Protein AF-0000000084945008 (afdb_homodimer)

Solvent-accessible surface area (backbone atoms only — not comparable to full-atom values): 17474 Å² total; per-residue (Å²): 128,64,59,66,58,51,49,50,51,29,37,68,31,43,68,64,48,59,65,59,50,11,62,76,62,72,50,51,51,66,56,48,52,50,49,52,52,50,33,40,72,68,48,26,39,69,46,34,26,30,42,65,38,53,87,72,46,92,56,64,68,34,42,31,40,33,40,28,31,60,60,64,41,88,98,53,43,54,54,64,60,47,48,62,54,62,65,37,83,46,33,28,25,32,35,35,41,71,52,98,35,38,32,41,31,36,34,49,29,61,36,68,66,53,43,51,44,44,43,64,70,51,50,56,68,34,84,52,42,76,45,76,48,80,27,42,49,76,43,71,47,27,51,86,63,40,69,63,59,74,71,51,58,60,51,55,58,44,60,72,57,51,124,129,63,60,67,56,52,49,50,52,29,37,68,31,41,67,64,48,58,67,58,51,12,62,76,63,72,49,52,50,67,57,48,51,52,49,52,50,49,33,40,74,69,48,26,40,68,46,34,25,30,42,65,40,53,86,72,46,92,55,65,66,35,43,30,42,34,41,28,31,60,59,65,40,87,99,54,42,54,54,64,60,47,50,61,54,60,66,38,83,45,34,28,27,32,35,36,41,71,52,97,34,40,32,42,31,36,33,49,29,61,38,66,64,54,45,51,44,44,42,64,69,50,50,57,69,34,84,51,42,76,46,76,49,81,26,44,50,76,42,72,46,28,51,86,62,40,67,63,59,76,69,52,59,63,50,56,57,45,60,73,59,52,125

Secondary structure (DSSP, 8-state):
--HHHHHHHHHH-TT--HHHHHHHHT--HHHHHHHHHHHHHTTSEEEEEEEE-GGGSSS--EEEEEEEEEPPBTTTBTHHHHHHHHTSTTEEEEEEESSSSSEEEEEEESSHHHHHHHIIIIITTSTTEEEEEEEEEEEEEEETTEE--TTHHHHHHHHHS--/--HHHHHHHHHH-TT--HHHHHHHHT--HHHHHHHHHHHHHTTSEEEEEEEE-GGGSSS--EEEEEEEEEPPBTTTBTHHHHHHHHTSTTEEEEEEESSSSSEEEEEEESSHHHHHHHIIIIITTSTTEEEEEEEEEEEEEEETTEE--TTHHHHHHHHHS--

Nearest PDB structures (foldseek):
  2efq-assembly1_A  TM=7.345E-01  e=1.029E-11  Sulfurisphaera tokodaii str. 7
  2pn6-assembly1_A  TM=7.556E-01  e=5.389E-11  Sulfurisphaera tokodaii
  2pmh-assembly1_A  TM=7.618E-01  e=9.559E-11  Sulfurisphaera tokodaii str. 7
  2gqq-assembly1_A-2  TM=8.060E-01  e=9.464E-10  Escherichia coli
  2ia0-assembly1_A  TM=6.055E-01  e=7.262E-09  Pyrococcus furiosus

InterPro domains:
  IPR011008 Dimeric alpha-beta barrel [SSF54909] (61-142)
  IPR019887 Transcription regulator AsnC/Lrp, ligand binding domain [PF01037] (64-144)
  IPR019888 Transcription regulator AsnC-like [SM00344] (1-109)
  IPR036388 Winged helix-like DNA-binding domain superfamily [G3DSA:1.10.10.10] (2-52)
  IPR036390 Winged helix DNA-binding domain superfamily [SSF46785] (6-55)

Foldseek 3Di:
DPVVVLCVVCLVPVPDDLVNSCVVVVHDSVVSVVSVVVCVVVCVPVDDDDDDDCVPPPQQKWKKKKFWAFAADPPGGCVVVVCQVCVDPQWDDKDQDPDPGGMITMGMDNDPVVVVCCCVPPVCVDPGTDDMDMDIDPDDQDDSHRGPDPPCVVVVVVVVPPD/DPVVVLCVVCLVPVPDDLVNSCVVVVHDSVVSVVSVVVCVVVCVPVDDDDDDDCVPPPQQKWKKKKFWAFAADPPGGCVVVVCQVCVDPQWDDKDQDPDPGGMITMGMDRDPVVVVCCCVPPVCPDPGTDDMDMDIDPDDQDDSHRGPDPPCVVVVVVVVPPD

pLDDT: mean 87.56, std 16.28, range [28.5, 98.69]

Organism: NCBI:txid445974

Sequence (326 aa):
MDENLLLTLLHNNARMDVTDLAMALNETEDNVVDTISQLEKDKVICGYHTIINWDRTNVDNVMALIQINATPEREYGYDRIAKKIYAFPEVDTMYLLSGSFEFVAIVKGHTMQEAARFVASKLAPLEGVTGTATMFVLKQYKNNGLSFDDDDKEAAERLLVTPMDENLLLTLLHNNARMDVTDLAMALNETEDNVVDTISQLEKDKVICGYHTIINWDRTNVDNVMALIQINATPEREYGYDRIAKKIYAFPEVDTMYLLSGSFEFVAIVKGHTMQEAARFVASKLAPLEGVTGTATMFVLKQYKNNGLSFDDDDKEAAERLLVTP

Radius of gyration: 20.41 Å; Cα contacts (8 Å, |Δi|>4): 556; chains: 2; bounding box: 52×54×52 Å

Structure (mmCIF, N/CA/C/O backbone):
data_AF-0000000084945008-model_v1
#
loop_
_entity.id
_entity.type
_entity.pdbx_description
1 polymer 'Transcriptional regulator, AsnC family'
#
loop_
_atom_site.group_PDB
_atom_site.id
_atom_site.type_symbol
_atom_site.label_atom_id
_atom_site.label_alt_id
_atom_site.label_comp_id
_atom_site.label_asym_id
_atom_site.label_entity_id
_atom_site.label_seq_id
_atom_site.pdbx_PDB_ins_code
_atom_site.Cartn_x
_atom_site.Cartn_y
_atom_site.Cartn_z
_atom_site.occupancy
_atom_site.B_iso_or_equiv
_atom_site.auth_seq_id
_atom_site.auth_comp_id
_atom_site.auth_asym_id
_atom_site.auth_atom_id
_atom_site.pdbx_PDB_model_num
ATOM 1 N N . MET A 1 1 ? 14.141 24.281 -8.062 1 83.94 1 MET A N 1
ATOM 2 C CA . MET A 1 1 ? 13.789 23.484 -6.898 1 83.94 1 MET A CA 1
ATOM 3 C C . MET A 1 1 ? 13.914 21.984 -7.207 1 83.94 1 MET A C 1
ATOM 5 O O . MET A 1 1 ? 13.586 21.547 -8.312 1 83.94 1 MET A O 1
ATOM 9 N N . ASP A 1 2 ? 14.555 21.281 -6.324 1 89.69 2 ASP A N 1
ATOM 10 C CA . ASP A 1 2 ? 14.648 19.828 -6.453 1 89.69 2 ASP A CA 1
ATOM 11 C C . ASP A 1 2 ? 13.328 19.156 -6.09 1 89.69 2 ASP A C 1
ATOM 13 O O . ASP A 1 2 ? 13.102 18.812 -4.93 1 89.69 2 ASP A O 1
ATOM 17 N N . GLU A 1 3 ? 12.539 18.938 -7.094 1 90.19 3 GLU A N 1
ATOM 18 C CA . GLU A 1 3 ? 11.195 18.391 -6.891 1 90.19 3 GLU A CA 1
ATOM 19 C C . GLU A 1 3 ? 11.25 16.969 -6.336 1 90.19 3 GLU A C 1
ATOM 21 O O . GLU A 1 3 ? 10.414 16.594 -5.512 1 90.19 3 GLU A O 1
ATOM 26 N N . ASN A 1 4 ? 12.219 16.312 -6.777 1 87.19 4 ASN A N 1
ATOM 27 C CA . ASN A 1 4 ? 12.352 14.938 -6.293 1 87.19 4 ASN A CA 1
ATOM 28 C C . ASN A 1 4 ? 12.664 14.898 -4.801 1 87.19 4 ASN A C 1
ATOM 30 O O . ASN A 1 4 ? 12.141 14.055 -4.074 1 87.19 4 ASN A O 1
ATOM 34 N N . LEU A 1 5 ? 13.531 15.742 -4.473 1 89.69 5 LEU A N 1
ATOM 35 C CA . LEU A 1 5 ? 13.836 15.828 -3.049 1 89.69 5 LEU A CA 1
ATOM 36 C C . LEU A 1 5 ? 12.609 16.266 -2.254 1 89.69 5 LEU A C 1
ATOM 38 O O . LEU A 1 5 ? 12.336 15.727 -1.18 1 89.69 5 LEU A O 1
ATOM 42 N N . LEU A 1 6 ? 11.93 17.266 -2.791 1 93.5 6 LEU A N 1
ATOM 43 C CA . LEU A 1 6 ? 10.695 17.719 -2.156 1 93.5 6 LEU A CA 1
ATOM 44 C C . LEU A 1 6 ? 9.734 16.547 -1.967 1 93.5 6 LEU A C 1
ATOM 46 O O . LEU A 1 6 ? 9.203 16.344 -0.871 1 93.5 6 LEU A O 1
ATOM 50 N N . LEU A 1 7 ? 9.562 15.797 -2.994 1 90.56 7 LEU A N 1
ATOM 51 C CA . LEU A 1 7 ? 8.633 14.672 -2.969 1 90.56 7 LEU A CA 1
ATOM 52 C C . LEU A 1 7 ? 9.086 13.609 -1.976 1 90.56 7 LEU A C 1
ATOM 54 O O . LEU A 1 7 ? 8.266 13.023 -1.263 1 90.56 7 LEU A O 1
ATOM 58 N N . THR A 1 8 ? 10.344 13.414 -1.936 1 86.38 8 THR A N 1
ATOM 59 C CA . THR A 1 8 ? 10.891 12.438 -1.002 1 86.38 8 THR A CA 1
ATOM 60 C C . THR A 1 8 ? 10.648 12.867 0.44 1 86.38 8 THR A C 1
ATOM 62 O O . THR A 1 8 ? 10.25 12.062 1.281 1 86.38 8 THR A O 1
ATOM 65 N N . LEU A 1 9 ? 10.906 14.102 0.716 1 89.12 9 LEU A N 1
ATOM 66 C CA . LEU A 1 9 ? 10.688 14.641 2.055 1 89.12 9 LEU A CA 1
ATOM 67 C C . LEU A 1 9 ? 9.219 14.523 2.457 1 89.12 9 LEU A C 1
ATOM 69 O O . LEU A 1 9 ? 8.906 14.062 3.557 1 89.12 9 LEU A O 1
ATOM 73 N N . LEU A 1 10 ? 8.375 14.891 1.521 1 89.38 10 LEU A N 1
ATOM 74 C CA . LEU A 1 10 ? 6.938 14.852 1.794 1 89.38 10 LEU A CA 1
ATOM 75 C C . LEU A 1 10 ? 6.449 13.414 1.917 1 89.38 10 LEU A C 1
ATOM 77 O O . LEU A 1 10 ? 5.535 13.125 2.695 1 89.38 10 LEU A O 1
ATOM 81 N N . HIS A 1 11 ? 7.027 12.57 1.101 1 85.5 11 HIS A N 1
ATOM 82 C CA . HIS A 1 11 ? 6.684 11.148 1.163 1 85.5 11 HIS A CA 1
ATOM 83 C C . HIS A 1 11 ? 6.949 10.578 2.553 1 85.5 11 HIS A C 1
ATOM 85 O O . HIS A 1 11 ? 6.156 9.789 3.062 1 85.5 11 HIS A O 1
ATOM 91 N N . ASN A 1 12 ? 7.988 11.023 3.076 1 82.25 12 ASN A N 1
ATOM 92 C CA . ASN A 1 12 ? 8.406 10.5 4.371 1 82.25 12 ASN A CA 1
ATOM 93 C C . ASN A 1 12 ? 7.684 11.188 5.52 1 82.25 12 ASN A C 1
ATOM 95 O O . ASN A 1 12 ? 7.477 10.594 6.578 1 82.25 12 ASN A O 1
ATOM 99 N N . ASN A 1 13 ? 7.332 12.43 5.27 1 86.69 13 ASN A N 1
ATOM 100 C CA . ASN A 1 13 ? 6.633 13.203 6.289 1 86.69 13 ASN A CA 1
ATOM 101 C C . ASN A 1 13 ? 5.652 14.195 5.672 1 86.69 13 ASN A C 1
ATOM 103 O O . ASN A 1 13 ? 6.031 15.305 5.301 1 86.69 13 ASN A O 1
ATOM 107 N N . ALA A 1 14 ? 4.445 13.781 5.746 1 88.19 14 ALA A N 1
ATOM 108 C CA . ALA A 1 14 ? 3.393 14.594 5.145 1 88.19 14 ALA A CA 1
ATOM 109 C C . ALA A 1 14 ? 3.133 15.859 5.965 1 88.19 14 ALA A C 1
ATOM 111 O O . ALA A 1 14 ? 2.494 16.797 5.488 1 88.19 14 ALA A O 1
ATOM 112 N N . ARG A 1 15 ? 3.611 15.922 7.164 1 86.44 15 ARG A N 1
ATOM 113 C CA . ARG A 1 15 ? 3.285 17.016 8.07 1 86.44 15 ARG A CA 1
ATOM 114 C C . ARG A 1 15 ? 4.438 18.016 8.164 1 86.44 15 ARG A C 1
ATOM 116 O O . ARG A 1 15 ? 4.422 18.906 9.008 1 86.44 15 ARG A O 1
ATOM 123 N N . MET A 1 16 ? 5.43 17.828 7.34 1 89.06 16 MET A N 1
ATOM 124 C CA . MET A 1 16 ? 6.539 18.766 7.367 1 89.06 16 MET A CA 1
ATOM 125 C C . MET A 1 16 ? 6.059 20.188 7.047 1 89.06 16 MET A C 1
ATOM 127 O O . MET A 1 16 ? 5.289 20.375 6.105 1 89.06 16 MET A O 1
ATOM 131 N N . ASP A 1 17 ? 6.469 21.078 7.867 1 90.56 17 ASP A N 1
ATOM 132 C CA . ASP A 1 17 ? 6.062 22.453 7.633 1 90.56 17 ASP A CA 1
ATOM 133 C C . ASP A 1 17 ? 6.812 23.062 6.441 1 90.56 17 ASP A C 1
ATOM 135 O O . ASP A 1 17 ? 7.945 22.672 6.16 1 90.56 17 ASP A O 1
ATOM 139 N N . VAL A 1 18 ? 6.152 24.016 5.891 1 93.62 18 VAL A N 1
ATOM 140 C CA . VAL A 1 18 ? 6.699 24.656 4.703 1 93.62 18 VAL A CA 1
ATOM 141 C C . VAL A 1 18 ? 8.047 25.297 5.031 1 93.62 18 VAL A C 1
ATOM 143 O O . VAL A 1 18 ? 8.961 25.312 4.207 1 93.62 18 VAL A O 1
ATOM 146 N N . THR A 1 19 ? 8.117 25.844 6.246 1 95.31 19 THR A N 1
ATOM 147 C CA . THR A 1 19 ? 9.359 26.484 6.664 1 95.31 19 THR A CA 1
ATOM 148 C C . THR A 1 19 ? 10.508 25.469 6.672 1 95.31 19 THR A C 1
ATOM 150 O O . THR A 1 19 ? 11.586 25.75 6.141 1 95.31 19 THR A O 1
ATOM 153 N N . ASP A 1 20 ? 10.352 24.344 7.207 1 95.19 20 ASP A N 1
ATOM 154 C CA . ASP A 1 20 ? 11.359 23.281 7.254 1 95.19 20 ASP A CA 1
ATOM 155 C C . ASP A 1 20 ? 11.703 22.797 5.852 1 95.19 20 ASP A C 1
ATOM 157 O O . ASP A 1 20 ? 12.875 22.562 5.539 1 95.19 20 ASP A O 1
ATOM 161 N N . LEU A 1 21 ? 10.68 22.609 5.043 1 95.31 21 LEU A N 1
ATOM 162 C CA . LEU A 1 21 ? 10.891 22.172 3.664 1 95.31 21 LEU A CA 1
ATOM 163 C C . LEU A 1 21 ? 11.75 23.172 2.904 1 95.31 21 LEU A C 1
ATOM 165 O O . LEU A 1 21 ? 12.688 22.781 2.203 1 95.31 21 LEU A O 1
ATOM 169 N N . ALA A 1 22 ? 11.414 24.406 3.08 1 95.88 22 ALA A N 1
ATOM 170 C CA . ALA A 1 22 ? 12.164 25.469 2.408 1 95.88 22 ALA A CA 1
ATOM 171 C C . ALA A 1 22 ? 13.641 25.438 2.814 1 95.88 22 ALA A C 1
ATOM 173 O O . ALA A 1 22 ? 14.523 25.562 1.97 1 95.88 22 ALA A O 1
ATOM 174 N N . MET A 1 23 ? 13.883 25.266 4.086 1 95.69 23 MET A N 1
ATOM 175 C CA . MET A 1 23 ? 15.242 25.188 4.605 1 95.69 23 MET A CA 1
ATOM 176 C C . MET A 1 23 ? 15.992 24 4.016 1 95.69 23 MET A C 1
ATOM 178 O O . MET A 1 23 ? 17.125 24.141 3.557 1 95.69 23 MET A O 1
ATOM 182 N N . ALA A 1 24 ? 15.383 22.891 3.988 1 93.5 24 ALA A N 1
ATOM 183 C CA . ALA A 1 24 ? 16.016 21.656 3.496 1 93.5 24 ALA A CA 1
ATOM 184 C C . ALA A 1 24 ? 16.297 21.766 2.004 1 93.5 24 ALA A C 1
ATOM 186 O O . ALA A 1 24 ? 17.281 21.188 1.52 1 93.5 24 ALA A O 1
ATOM 187 N N . LEU A 1 25 ? 15.484 22.453 1.259 1 95.56 25 LEU A N 1
ATOM 188 C CA . LEU A 1 25 ? 15.586 22.531 -0.195 1 95.56 25 LEU A CA 1
ATOM 189 C C . LEU A 1 25 ? 16.359 23.766 -0.627 1 95.56 25 LEU A C 1
ATOM 191 O O . LEU A 1 25 ? 16.672 23.922 -1.811 1 95.56 25 LEU A O 1
ATOM 195 N N . ASN A 1 26 ? 16.688 24.547 0.343 1 96 26 ASN A N 1
ATOM 196 C CA . ASN A 1 26 ? 17.312 25.828 0.042 1 96 26 ASN A CA 1
ATOM 197 C C . ASN A 1 26 ? 16.484 26.641 -0.942 1 96 26 ASN A C 1
ATOM 199 O O . ASN A 1 26 ? 16.984 27.078 -1.979 1 96 26 ASN A O 1
ATOM 203 N N . GLU A 1 27 ? 15.234 26.797 -0.59 1 96.38 27 GLU A N 1
ATOM 204 C CA . GLU A 1 27 ? 14.25 27.531 -1.379 1 96.38 27 GLU A CA 1
ATOM 205 C C . GLU A 1 27 ? 13.43 28.469 -0.502 1 96.38 27 GLU A C 1
ATOM 207 O O . GLU A 1 27 ? 13.492 28.391 0.727 1 96.38 27 GLU A O 1
ATOM 212 N N . THR A 1 28 ? 12.727 29.375 -1.172 1 96.12 28 THR A N 1
ATOM 213 C CA . THR A 1 28 ? 11.805 30.234 -0.425 1 96.12 28 THR A CA 1
ATOM 214 C C . THR A 1 28 ? 10.523 29.469 -0.094 1 96.12 28 THR A C 1
ATOM 216 O O . THR A 1 28 ? 10.141 28.547 -0.803 1 96.12 28 THR A O 1
ATOM 219 N N . GLU A 1 29 ? 9.906 29.906 0.985 1 96.56 29 GLU A N 1
ATOM 220 C CA . GLU A 1 29 ? 8.633 29.297 1.364 1 96.56 29 GLU A CA 1
ATOM 221 C C . GLU A 1 29 ? 7.598 29.438 0.252 1 96.56 29 GLU A C 1
ATOM 223 O O . GLU A 1 29 ? 6.848 28.5 -0.025 1 96.56 29 GLU A O 1
ATOM 228 N N . ASP A 1 30 ? 7.594 30.578 -0.354 1 96.75 30 ASP A N 1
ATOM 229 C CA . ASP A 1 30 ? 6.637 30.828 -1.428 1 96.75 30 ASP A CA 1
ATOM 230 C C . ASP A 1 30 ? 6.84 29.844 -2.578 1 96.75 30 ASP A C 1
ATOM 232 O O . ASP A 1 30 ? 5.871 29.312 -3.123 1 96.75 30 ASP A O 1
ATOM 236 N N . ASN A 1 31 ? 8.047 29.641 -2.934 1 96.62 31 ASN A N 1
ATOM 237 C CA . ASN A 1 31 ? 8.359 28.719 -4.02 1 96.62 31 ASN A CA 1
ATOM 238 C C . ASN A 1 31 ? 7.938 27.297 -3.672 1 96.62 31 ASN A C 1
ATOM 240 O O . ASN A 1 31 ? 7.422 26.562 -4.527 1 96.62 31 ASN A O 1
ATOM 244 N N . VAL A 1 32 ? 8.172 26.922 -2.445 1 96.5 32 VAL A N 1
ATOM 245 C CA . VAL A 1 32 ? 7.805 25.578 -1.989 1 96.5 32 VAL A CA 1
ATOM 246 C C . VAL A 1 32 ? 6.289 25.406 -2.051 1 96.5 32 VAL A C 1
ATOM 248 O O . VAL A 1 32 ? 5.789 24.406 -2.572 1 96.5 32 VAL A O 1
ATOM 251 N N . VAL A 1 33 ? 5.605 26.406 -1.592 1 95.44 33 VAL A N 1
ATOM 252 C CA . VAL A 1 33 ? 4.148 26.359 -1.576 1 95.44 33 VAL A CA 1
ATOM 253 C C . VAL A 1 33 ? 3.617 26.281 -3.006 1 95.44 33 VAL A C 1
ATOM 255 O O . VAL A 1 33 ? 2.73 25.469 -3.297 1 95.44 33 VAL A O 1
ATOM 258 N N . ASP A 1 34 ? 4.152 27.047 -3.832 1 96.12 34 ASP A N 1
ATOM 259 C CA . ASP A 1 34 ? 3.725 27.062 -5.227 1 96.12 34 ASP A CA 1
ATOM 260 C C . ASP A 1 34 ? 3.982 25.719 -5.891 1 96.12 34 ASP A C 1
ATOM 262 O O . ASP A 1 34 ? 3.137 25.203 -6.633 1 96.12 34 ASP A O 1
ATOM 266 N N . THR A 1 35 ? 5.109 25.234 -5.609 1 95.69 35 THR A N 1
ATOM 267 C CA . THR A 1 35 ? 5.48 23.953 -6.211 1 95.69 35 THR A CA 1
ATOM 268 C C . THR A 1 35 ? 4.574 22.844 -5.703 1 95.69 35 THR A C 1
ATOM 270 O O . THR A 1 35 ? 4.105 22.016 -6.484 1 95.69 35 THR A O 1
ATOM 273 N N . ILE A 1 36 ? 4.328 22.781 -4.414 1 94.69 36 ILE A N 1
ATOM 274 C CA . ILE A 1 36 ? 3.443 21.781 -3.836 1 94.69 36 ILE A CA 1
ATOM 275 C C . ILE A 1 36 ? 2.059 21.891 -4.477 1 94.69 36 ILE A C 1
ATOM 277 O O . ILE A 1 36 ? 1.473 20.875 -4.867 1 94.69 36 ILE A O 1
ATOM 281 N N . SER A 1 37 ? 1.617 23.109 -4.602 1 94.88 37 SER A N 1
ATOM 282 C CA . SER A 1 37 ? 0.309 23.344 -5.207 1 94.88 37 SER A CA 1
ATOM 283 C C . SER A 1 37 ? 0.256 22.812 -6.633 1 94.88 37 SER A C 1
ATOM 285 O O . SER A 1 37 ? -0.731 22.203 -7.035 1 94.88 37 SER A O 1
ATOM 287 N N . GLN A 1 38 ? 1.235 23.062 -7.34 1 94.75 38 GLN A N 1
ATOM 288 C CA . GLN A 1 38 ? 1.306 22.594 -8.719 1 94.75 38 GLN A CA 1
ATOM 289 C C . GLN A 1 38 ? 1.349 21.062 -8.773 1 94.75 38 GLN A C 1
ATOM 291 O O . GLN A 1 38 ? 0.677 20.453 -9.609 1 94.75 38 GLN A O 1
ATOM 296 N N . LEU A 1 39 ? 2.088 20.469 -7.891 1 93.12 39 LEU A N 1
ATOM 297 C CA . LEU A 1 39 ? 2.219 19.016 -7.859 1 93.12 39 LEU A CA 1
ATOM 298 C C . LEU A 1 39 ? 0.897 18.359 -7.469 1 93.12 39 LEU A C 1
ATOM 300 O O . LEU A 1 39 ? 0.582 17.266 -7.938 1 93.12 39 LEU A O 1
ATOM 304 N N . GLU A 1 40 ? 0.146 18.984 -6.641 1 90.75 40 GLU A N 1
ATOM 305 C CA . GLU A 1 40 ? -1.187 18.5 -6.281 1 90.75 40 GLU A CA 1
ATOM 306 C C . GLU A 1 40 ? -2.146 18.609 -7.461 1 90.75 40 GLU A C 1
ATOM 308 O O . GLU A 1 40 ? -2.885 17.672 -7.754 1 90.75 40 GLU A O 1
ATOM 313 N N . LYS A 1 41 ? -2.062 19.719 -8.117 1 90.12 41 LYS A N 1
ATOM 314 C CA . LYS A 1 41 ? -2.91 19.938 -9.289 1 90.12 41 LYS A CA 1
ATOM 315 C C . LYS A 1 41 ? -2.611 18.922 -10.383 1 90.12 41 LYS A C 1
ATOM 317 O O . LYS A 1 41 ? -3.525 18.422 -11.047 1 90.12 41 LYS A O 1
ATOM 322 N N . ASP A 1 42 ? -1.348 18.672 -10.477 1 88.75 42 ASP A N 1
ATOM 323 C CA . ASP A 1 42 ? -0.911 17.734 -11.5 1 88.75 42 ASP A CA 1
ATOM 324 C C . ASP A 1 42 ? -1.114 16.297 -11.055 1 88.75 42 ASP A C 1
ATOM 326 O O . ASP A 1 42 ? -0.752 15.352 -11.766 1 88.75 42 ASP A O 1
ATOM 330 N N . LYS A 1 43 ? -1.572 16.094 -9.867 1 85.5 43 LYS A N 1
ATOM 331 C CA . LYS A 1 43 ? -1.899 14.789 -9.297 1 85.5 43 LYS A CA 1
ATOM 332 C C . LYS A 1 43 ? -0.643 13.945 -9.078 1 85.5 43 LYS A C 1
ATOM 334 O O . LYS A 1 43 ? -0.695 12.719 -9.133 1 85.5 43 LYS A O 1
ATOM 339 N N . VAL A 1 44 ? 0.479 14.664 -9.039 1 86.38 44 VAL A N 1
ATOM 340 C CA . VAL A 1 44 ? 1.691 14.016 -8.547 1 86.38 44 VAL A CA 1
ATOM 341 C C . VAL A 1 44 ? 1.558 13.727 -7.055 1 86.38 44 VAL A C 1
ATOM 343 O O . VAL A 1 44 ? 1.863 12.625 -6.602 1 86.38 44 VAL A O 1
ATOM 346 N N . ILE A 1 45 ? 1.194 14.742 -6.352 1 88 45 ILE A N 1
ATOM 347 C CA . ILE A 1 45 ? 0.782 14.539 -4.965 1 88 45 ILE A CA 1
ATOM 348 C C . ILE A 1 45 ? -0.713 14.234 -4.91 1 88 45 ILE A C 1
ATOM 350 O O . ILE A 1 45 ? -1.541 15.094 -5.234 1 88 45 ILE A O 1
ATOM 354 N N . CYS A 1 46 ? -1.046 13.125 -4.438 1 82.75 46 CYS A N 1
ATOM 355 C CA . CYS A 1 46 ? -2.426 12.656 -4.508 1 82.75 46 CYS A CA 1
ATOM 356 C C . CYS A 1 46 ? -3.125 12.812 -3.164 1 82.75 46 CYS A C 1
ATOM 358 O O . CYS A 1 46 ? -4.355 12.773 -3.092 1 82.75 46 CYS A O 1
ATOM 360 N N . GLY A 1 47 ? -2.369 12.914 -2.111 1 83.62 47 GLY A N 1
ATOM 361 C CA . GLY A 1 47 ? -2.98 13.07 -0.801 1 83.62 47 GLY A CA 1
ATOM 362 C C . GLY A 1 47 ? -2 12.891 0.341 1 83.62 47 GLY A C 1
ATOM 363 O O . GLY A 1 47 ? -0.858 12.477 0.126 1 83.62 47 GLY A O 1
ATOM 364 N N . TYR A 1 48 ? -2.443 13.289 1.465 1 87.12 48 TYR A N 1
ATOM 365 C CA . TYR A 1 48 ? -1.693 13.172 2.711 1 87.12 48 TYR A CA 1
ATOM 366 C C . TYR A 1 48 ? -2.379 12.211 3.67 1 87.12 48 TYR A C 1
ATOM 368 O O . TYR A 1 48 ? -3.43 12.523 4.23 1 87.12 48 TYR A O 1
ATOM 376 N N . HIS A 1 49 ? -1.759 11.07 3.832 1 82.94 49 HIS A N 1
ATOM 377 C CA . HIS A 1 49 ? -2.445 10.039 4.602 1 82.94 49 HIS A CA 1
ATOM 378 C C . HIS A 1 49 ? -1.642 9.641 5.836 1 82.94 49 HIS A C 1
ATOM 380 O O . HIS A 1 49 ? -0.416 9.773 5.852 1 82.94 49 HIS A O 1
ATOM 386 N N . THR A 1 50 ? -2.4 9.32 6.809 1 87.12 50 THR A N 1
ATOM 387 C CA . THR A 1 50 ? -1.793 8.742 8 1 87.12 50 THR A CA 1
ATOM 388 C C . THR A 1 50 ? -1.728 7.219 7.883 1 87.12 50 THR A C 1
ATOM 390 O O . THR A 1 50 ? -2.676 6.586 7.414 1 87.12 50 THR A O 1
ATOM 393 N N . ILE A 1 51 ? -0.618 6.742 8.164 1 81 51 ILE A N 1
ATOM 394 C CA . ILE A 1 51 ? -0.461 5.293 8.188 1 81 51 ILE A CA 1
ATOM 395 C C . ILE A 1 51 ? -0.897 4.746 9.539 1 81 51 ILE A C 1
ATOM 397 O O . ILE A 1 51 ? -0.298 5.066 10.57 1 81 51 ILE A O 1
ATOM 401 N N . ILE A 1 52 ? -1.935 3.979 9.492 1 82.62 52 ILE A N 1
ATOM 402 C CA . ILE A 1 52 ? -2.516 3.434 10.711 1 82.62 52 ILE A CA 1
ATOM 403 C C . ILE A 1 52 ? -2.309 1.921 10.758 1 82.62 52 ILE A C 1
ATOM 405 O O . ILE A 1 52 ? -2.514 1.233 9.75 1 82.62 52 ILE A O 1
ATOM 409 N N . ASN A 1 53 ? -1.782 1.438 11.859 1 80.12 53 ASN A N 1
ATOM 410 C CA . ASN A 1 53 ? -1.755 0.006 12.141 1 80.12 53 ASN A CA 1
ATOM 411 C C . ASN A 1 53 ? -3.068 -0.474 12.742 1 80.12 53 ASN A C 1
ATOM 413 O O . ASN A 1 53 ? -3.234 -0.461 13.969 1 80.12 53 ASN A O 1
ATOM 417 N N . TRP A 1 54 ? -3.904 -0.949 11.906 1 77.5 54 TRP A N 1
ATOM 418 C CA . TRP A 1 54 ? -5.262 -1.287 12.328 1 77.5 54 TRP A CA 1
ATOM 419 C C . TRP A 1 54 ? -5.266 -2.539 13.195 1 77.5 54 TRP A C 1
ATOM 421 O O . TRP A 1 54 ? -6.223 -2.781 13.938 1 77.5 54 TRP A O 1
ATOM 431 N N . ASP A 1 55 ? -4.211 -3.324 13.086 1 74.94 55 ASP A N 1
ATOM 432 C CA . ASP A 1 55 ? -4.109 -4.523 13.914 1 74.94 55 ASP A CA 1
ATOM 433 C C . ASP A 1 55 ? -4.039 -4.16 15.391 1 74.94 55 ASP A C 1
ATOM 435 O O . ASP A 1 55 ? -4.316 -5 16.25 1 74.94 55 ASP A O 1
ATOM 439 N N . ARG A 1 56 ? -3.625 -2.975 15.594 1 78.69 56 ARG A N 1
ATOM 440 C CA . ARG A 1 56 ? -3.461 -2.535 16.969 1 78.69 56 ARG A CA 1
ATOM 441 C C . ARG A 1 56 ? -4.688 -1.765 17.453 1 78.69 56 ARG A C 1
ATOM 443 O O . ARG A 1 56 ? -4.66 -1.149 18.531 1 78.69 56 ARG A O 1
ATOM 450 N N . THR A 1 57 ? -5.609 -1.702 16.625 1 82.25 57 THR A N 1
ATOM 451 C CA . THR A 1 57 ? -6.867 -1.067 17 1 82.25 57 THR A CA 1
ATOM 452 C C . THR A 1 57 ? -7.918 -2.117 17.344 1 82.25 57 THR A C 1
ATOM 454 O O . THR A 1 57 ? -7.656 -3.318 17.266 1 82.25 57 THR A O 1
ATOM 457 N N . ASN A 1 58 ? -9.008 -1.688 17.891 1 76.31 58 ASN A N 1
ATOM 458 C CA . ASN A 1 58 ? -10.109 -2.588 18.219 1 76.31 58 ASN A CA 1
ATOM 459 C C . ASN A 1 58 ? -11.031 -2.818 17.031 1 76.31 58 ASN A C 1
ATOM 461 O O . ASN A 1 58 ? -12.164 -3.279 17.203 1 76.31 58 ASN A O 1
ATOM 465 N N . VAL A 1 59 ? -10.578 -2.402 15.969 1 74.12 59 VAL A N 1
ATOM 466 C CA . VAL A 1 59 ? -11.406 -2.58 14.773 1 74.12 59 VAL A CA 1
ATOM 467 C C . VAL A 1 59 ? -11.086 -3.922 14.117 1 74.12 59 VAL A C 1
ATOM 469 O O . VAL A 1 59 ? -9.922 -4.215 13.828 1 74.12 59 VAL A O 1
ATOM 472 N N . ASP A 1 60 ? -12.086 -4.656 14.117 1 75 60 ASP A N 1
ATOM 473 C CA . ASP A 1 60 ? -11.922 -5.914 13.391 1 75 60 ASP A CA 1
ATOM 474 C C . ASP A 1 60 ? -11.742 -5.668 11.898 1 75 60 ASP A C 1
ATOM 476 O O . ASP A 1 60 ? -12.562 -4.996 11.266 1 75 60 ASP A O 1
ATOM 480 N N . ASN A 1 61 ? -10.523 -5.945 11.539 1 83.94 61 ASN A N 1
ATOM 481 C CA . ASN A 1 61 ? -10.328 -5.82 10.102 1 83.94 61 ASN A CA 1
ATOM 482 C C . ASN A 1 61 ? -9.594 -7.031 9.531 1 83.94 61 ASN A C 1
ATOM 484 O O . ASN A 1 61 ? -8.719 -7.602 10.188 1 83.94 61 ASN A O 1
ATOM 488 N N . VAL A 1 62 ? -10.164 -7.57 8.5 1 92.12 62 VAL A N 1
ATOM 489 C CA . VAL A 1 62 ? -9.5 -8.633 7.75 1 92.12 62 VAL A CA 1
ATOM 490 C C . VAL A 1 62 ? -9.047 -8.094 6.391 1 92.12 62 VAL A C 1
ATOM 492 O O . VAL A 1 62 ? -9.633 -7.148 5.867 1 92.12 62 VAL A O 1
ATOM 495 N N . MET A 1 63 ? -7.973 -8.625 5.93 1 95.19 63 MET A N 1
ATOM 496 C CA . MET A 1 63 ? -7.422 -8.281 4.617 1 95.19 63 MET A CA 1
ATOM 497 C C . MET A 1 63 ? -7.23 -9.539 3.77 1 95.19 63 MET A C 1
ATOM 499 O O . MET A 1 63 ? -6.867 -10.594 4.289 1 95.19 63 MET A O 1
ATOM 503 N N . ALA A 1 64 ? -7.5 -9.414 2.525 1 97.38 64 ALA A N 1
ATOM 504 C CA . ALA A 1 64 ? -7.266 -10.5 1.58 1 97.38 64 ALA A CA 1
ATOM 505 C C . ALA A 1 64 ? -6.594 -9.992 0.31 1 97.38 64 ALA A C 1
ATOM 507 O O . ALA A 1 64 ? -6.859 -8.867 -0.135 1 97.38 64 ALA A O 1
ATOM 508 N N . LEU A 1 65 ? -5.715 -10.797 -0.19 1 98 65 LEU A N 1
ATOM 509 C CA . LEU A 1 65 ? -5.164 -10.594 -1.525 1 98 65 LEU A CA 1
ATOM 510 C C . LEU A 1 65 ? -5.922 -11.422 -2.559 1 98 65 LEU A C 1
ATOM 512 O O . LEU A 1 65 ? -6.062 -12.641 -2.404 1 98 65 LEU A O 1
ATOM 516 N N . ILE A 1 66 ? -6.371 -10.758 -3.584 1 98.38 66 ILE A N 1
ATOM 517 C CA . ILE A 1 66 ? -7.145 -11.438 -4.613 1 98.38 66 ILE A CA 1
ATOM 518 C C . ILE A 1 66 ? -6.41 -11.359 -5.949 1 98.38 66 ILE A C 1
ATOM 520 O O . ILE A 1 66 ? -6.113 -10.266 -6.438 1 98.38 66 ILE A O 1
ATOM 524 N N . GLN A 1 67 ? -6.07 -12.5 -6.488 1 98.31 67 GLN A N 1
ATOM 525 C CA . GLN A 1 67 ? -5.641 -12.594 -7.879 1 98.31 67 GLN A CA 1
ATOM 526 C C . GLN A 1 67 ? -6.844 -12.656 -8.82 1 98.31 67 GLN A C 1
ATOM 528 O O . GLN A 1 67 ? -7.793 -13.406 -8.578 1 98.31 67 GLN A O 1
ATOM 533 N N . ILE A 1 68 ? -6.801 -11.852 -9.898 1 98.69 68 ILE A N 1
ATOM 534 C CA . ILE A 1 68 ? -7.977 -11.703 -10.75 1 98.69 68 ILE A CA 1
ATOM 535 C C . ILE A 1 68 ? -7.586 -11.922 -12.211 1 98.69 68 ILE A C 1
ATOM 537 O O . ILE A 1 68 ? -6.668 -11.273 -12.719 1 98.69 68 ILE A O 1
ATOM 541 N N . ASN A 1 69 ? -8.18 -12.844 -12.82 1 98.69 69 ASN A N 1
ATOM 542 C CA . ASN A 1 69 ? -8.125 -12.961 -14.273 1 98.69 69 ASN A CA 1
ATOM 543 C C . ASN A 1 69 ? -9.242 -12.164 -14.945 1 98.69 69 ASN A C 1
ATOM 545 O O . ASN A 1 69 ? -10.391 -12.211 -14.508 1 98.69 69 ASN A O 1
ATOM 549 N N . ALA A 1 70 ? -8.891 -11.414 -15.961 1 98.12 70 ALA A N 1
ATOM 550 C CA . ALA A 1 70 ? -9.859 -10.578 -16.672 1 98.12 70 ALA A CA 1
ATOM 551 C C . ALA A 1 70 ? -9.547 -10.516 -18.156 1 98.12 70 ALA A C 1
ATOM 553 O O . ALA A 1 70 ? -8.406 -10.758 -18.578 1 98.12 70 ALA A O 1
ATOM 554 N N . THR A 1 71 ? -10.5 -10.203 -18.906 1 96.75 71 THR A N 1
ATOM 555 C CA . THR A 1 71 ? -10.336 -10.016 -20.344 1 96.75 71 THR A CA 1
ATOM 556 C C . THR A 1 71 ? -10.297 -8.531 -20.688 1 96.75 71 THR A C 1
ATOM 558 O O . THR A 1 71 ? -11.094 -7.742 -20.172 1 96.75 71 THR A O 1
ATOM 561 N N . PRO A 1 72 ? -9.359 -8.172 -21.547 1 95.5 72 PRO A N 1
ATOM 562 C CA . PRO A 1 72 ? -9.344 -6.777 -22 1 95.5 72 PRO A CA 1
ATOM 563 C C . PRO A 1 72 ? -10.453 -6.473 -23 1 95.5 72 PRO A C 1
ATOM 565 O O . PRO A 1 72 ? -11.086 -7.391 -23.531 1 95.5 72 PRO A O 1
ATOM 568 N N . GLU A 1 73 ? -10.766 -5.203 -23.094 1 93.94 73 GLU A N 1
ATOM 569 C CA . GLU A 1 73 ? -11.688 -4.734 -24.125 1 93.94 73 GLU A CA 1
ATOM 570 C C . GLU A 1 73 ? -10.938 -4.102 -25.297 1 93.94 73 GLU A C 1
ATOM 572 O O . GLU A 1 73 ? -9.93 -3.422 -25.094 1 93.94 73 GLU A O 1
ATOM 577 N N . ARG A 1 74 ? -11.586 -4.312 -26.391 1 90.81 74 ARG A N 1
ATOM 578 C CA . ARG A 1 74 ? -11.023 -3.68 -27.578 1 90.81 74 ARG A CA 1
ATOM 579 C C . ARG A 1 74 ? -10.938 -2.168 -27.391 1 90.81 74 ARG A C 1
ATOM 581 O O . ARG A 1 74 ? -11.867 -1.539 -26.891 1 90.81 74 ARG A O 1
ATOM 588 N N . GLU A 1 75 ? -9.875 -1.507 -27.719 1 90.5 75 GLU A N 1
ATOM 589 C CA . GLU A 1 75 ? -9.641 -0.066 -27.734 1 90.5 75 GLU A CA 1
ATOM 590 C C . GLU A 1 75 ? -9.289 0.447 -26.328 1 90.5 75 GLU A C 1
ATOM 592 O O . GLU A 1 75 ? -8.617 1.473 -26.188 1 90.5 75 GLU A O 1
ATOM 597 N N . TYR A 1 76 ? -9.758 -0.302 -25.297 1 91.31 76 TYR A N 1
ATOM 598 C CA . TYR A 1 76 ? -9.586 0.278 -23.969 1 91.31 76 TYR A CA 1
ATOM 599 C C . TYR A 1 76 ? -8.602 -0.54 -23.141 1 91.31 76 TYR A C 1
ATOM 601 O O . TYR A 1 76 ? -8.219 -0.13 -22.031 1 91.31 76 TYR A O 1
ATOM 609 N N . GLY A 1 77 ? -8.312 -1.728 -23.656 1 95.44 77 GLY A N 1
ATOM 610 C CA . GLY A 1 77 ? -7.48 -2.607 -22.859 1 95.44 77 GLY A CA 1
ATOM 611 C C . GLY A 1 77 ? -8.133 -3.023 -21.547 1 95.44 77 GLY A C 1
ATOM 612 O O . GLY A 1 77 ? -9.289 -3.449 -21.531 1 95.44 77 GLY A O 1
ATOM 613 N N . TYR A 1 78 ? -7.379 -2.861 -20.422 1 96.25 78 TYR A N 1
ATOM 614 C CA . TYR A 1 78 ? -7.875 -3.336 -19.141 1 96.25 78 TYR A CA 1
ATOM 615 C C . TYR A 1 78 ? -8.477 -2.189 -18.328 1 96.25 78 TYR A C 1
ATOM 617 O O . TYR A 1 78 ? -9.031 -2.408 -17.25 1 96.25 78 TYR A O 1
ATOM 625 N N . ASP A 1 79 ? -8.445 -0.978 -18.828 1 94.06 79 ASP A N 1
ATOM 626 C CA . ASP A 1 79 ? -8.711 0.2 -18.016 1 94.06 79 ASP A CA 1
ATOM 627 C C . ASP A 1 79 ? -10.164 0.242 -17.562 1 94.06 79 ASP A C 1
ATOM 629 O O . ASP A 1 79 ? -10.461 0.617 -16.422 1 94.06 79 ASP A O 1
ATOM 633 N N . ARG A 1 80 ? -11.055 -0.121 -18.406 1 94.56 80 ARG A N 1
ATOM 634 C CA . ARG A 1 80 ? -12.469 -0.043 -18.062 1 94.56 80 ARG A CA 1
ATOM 635 C C . ARG A 1 80 ? -12.828 -1.056 -16.969 1 94.56 80 ARG A C 1
ATOM 637 O O . ARG A 1 80 ? -13.508 -0.721 -16 1 94.56 80 ARG A O 1
ATOM 644 N N . ILE A 1 81 ? -12.406 -2.266 -17.188 1 96.56 81 ILE A N 1
ATOM 645 C CA . ILE A 1 81 ? -12.688 -3.285 -16.188 1 96.56 81 ILE A CA 1
ATOM 646 C C . ILE A 1 81 ? -11.938 -2.959 -14.891 1 96.56 81 ILE A C 1
ATOM 648 O O . ILE A 1 81 ? -12.461 -3.178 -13.789 1 96.56 81 ILE A O 1
ATOM 652 N N . ALA A 1 82 ? -10.75 -2.443 -14.977 1 97.06 82 ALA A N 1
ATOM 653 C CA . ALA A 1 82 ? -10 -2.021 -13.797 1 97.06 82 ALA A CA 1
ATOM 654 C C . ALA A 1 82 ? -10.773 -0.977 -12.992 1 97.06 82 ALA A C 1
ATOM 656 O O . ALA A 1 82 ? -10.875 -1.072 -11.773 1 97.06 82 ALA A O 1
ATOM 657 N N . LYS A 1 83 ? -11.312 -0.049 -13.672 1 95.69 83 LYS A N 1
ATOM 658 C CA . LYS A 1 83 ? -12.062 1.023 -13.023 1 95.69 83 LYS A CA 1
ATOM 659 C C . LYS A 1 83 ? -13.266 0.471 -12.258 1 95.69 83 LYS A C 1
ATOM 661 O O . LYS A 1 83 ? -13.539 0.895 -11.133 1 95.69 83 LYS A O 1
ATOM 666 N N . LYS A 1 84 ? -13.945 -0.441 -12.836 1 96.69 84 LYS A N 1
ATOM 667 C CA . LYS A 1 84 ? -15.078 -1.068 -12.164 1 96.69 84 LYS A CA 1
ATOM 668 C C . LYS A 1 84 ? -14.641 -1.764 -10.875 1 96.69 84 LYS A C 1
ATOM 670 O O . LYS A 1 84 ? -15.32 -1.677 -9.852 1 96.69 84 LYS A O 1
ATOM 675 N N . ILE A 1 85 ? -13.531 -2.422 -10.945 1 98.06 85 ILE A N 1
ATOM 676 C CA . ILE A 1 85 ? -13.07 -3.211 -9.805 1 98.06 85 ILE A CA 1
ATOM 677 C C . ILE A 1 85 ? -12.57 -2.283 -8.703 1 98.06 85 ILE A C 1
ATOM 679 O O . ILE A 1 85 ? -13.008 -2.385 -7.551 1 98.06 85 ILE A O 1
ATOM 683 N N . TYR A 1 86 ? -11.648 -1.396 -9.031 1 96.56 86 TYR A N 1
ATOM 684 C CA . TYR A 1 86 ? -11.023 -0.616 -7.973 1 96.56 86 TYR A CA 1
ATOM 685 C C . TYR A 1 86 ? -11.984 0.43 -7.422 1 96.56 86 TYR A C 1
ATOM 687 O O . TYR A 1 86 ? -11.727 1.036 -6.383 1 96.56 86 TYR A O 1
ATOM 695 N N . ALA A 1 87 ? -13.172 0.664 -8.055 1 95.62 87 ALA A N 1
ATOM 696 C CA . ALA A 1 87 ? -14.188 1.596 -7.57 1 95.62 87 ALA A CA 1
ATOM 697 C C . ALA A 1 87 ? -14.906 1.036 -6.348 1 95.62 87 ALA A C 1
ATOM 699 O O . ALA A 1 87 ? -15.562 1.778 -5.609 1 95.62 87 ALA A O 1
ATOM 700 N N . PHE A 1 88 ? -14.898 -0.268 -6.23 1 96.56 88 PHE A N 1
ATOM 701 C CA . PHE A 1 88 ? -15.484 -0.833 -5.023 1 96.56 88 PHE A CA 1
ATOM 702 C C . PHE A 1 88 ? -14.773 -0.319 -3.781 1 96.56 88 PHE A C 1
ATOM 704 O O . PHE A 1 88 ? -13.539 -0.315 -3.725 1 96.56 88 PHE A O 1
ATOM 711 N N . PRO A 1 89 ? -15.477 0.06 -2.727 1 93.31 89 PRO A N 1
ATOM 712 C CA . PRO A 1 89 ? -14.836 0.552 -1.501 1 93.31 89 PRO A CA 1
ATOM 713 C C . PRO A 1 89 ? -14.047 -0.531 -0.771 1 93.31 89 PRO A C 1
ATOM 715 O O . PRO A 1 89 ? -13.125 -0.221 -0.01 1 93.31 89 PRO A O 1
ATOM 718 N N . GLU A 1 90 ? -14.367 -1.775 -0.995 1 95.12 90 GLU A N 1
ATOM 719 C CA . GLU A 1 90 ? -13.664 -2.895 -0.376 1 95.12 90 GLU A CA 1
ATOM 720 C C . GLU A 1 90 ? -12.234 -2.998 -0.894 1 95.12 90 GLU A C 1
ATOM 722 O O . GLU A 1 90 ? -11.359 -3.539 -0.213 1 95.12 90 GLU A O 1
ATOM 727 N N . VAL A 1 91 ? -12.016 -2.492 -2.123 1 97 91 VAL A N 1
ATOM 728 C CA . VAL A 1 91 ? -10.695 -2.584 -2.738 1 97 91 VAL A CA 1
ATOM 729 C C . VAL A 1 91 ? -9.797 -1.47 -2.205 1 97 91 VAL A C 1
ATOM 731 O O . VAL A 1 91 ? -10.125 -0.287 -2.334 1 97 91 VAL A O 1
ATOM 734 N N . ASP A 1 92 ? -8.75 -1.878 -1.621 1 92.75 92 ASP A N 1
ATOM 735 C CA . ASP A 1 92 ? -7.816 -0.942 -0.996 1 92.75 92 ASP A CA 1
ATOM 736 C C . ASP A 1 92 ? -6.656 -0.614 -1.933 1 92.75 92 ASP A C 1
ATOM 738 O O . ASP A 1 92 ? -6.207 0.532 -1.994 1 92.75 92 ASP A O 1
ATOM 742 N N . THR A 1 93 ? -6.117 -1.592 -2.551 1 93.81 93 THR A N 1
ATOM 743 C CA . THR A 1 93 ? -4.977 -1.523 -3.455 1 93.81 93 THR A CA 1
ATOM 744 C C . THR A 1 93 ? -5.195 -2.422 -4.668 1 93.81 93 THR A C 1
ATOM 746 O O . THR A 1 93 ? -5.828 -3.475 -4.562 1 93.81 93 THR A O 1
ATOM 749 N N . MET A 1 94 ? -4.68 -1.951 -5.801 1 97.19 94 MET A N 1
ATOM 750 C CA . MET A 1 94 ? -4.855 -2.771 -6.996 1 97.19 94 MET A CA 1
ATOM 751 C C . MET A 1 94 ? -3.779 -2.463 -8.031 1 97.19 94 MET A C 1
ATOM 753 O O . MET A 1 94 ? -3.467 -1.297 -8.281 1 97.19 94 MET A O 1
ATOM 757 N N . TYR A 1 95 ? -3.277 -3.51 -8.641 1 96.88 95 TYR A N 1
ATOM 758 C CA . TYR A 1 95 ? -2.252 -3.436 -9.68 1 96.88 95 TYR A CA 1
ATOM 759 C C . TYR A 1 95 ? -2.65 -4.258 -10.898 1 96.88 95 TYR A C 1
ATOM 761 O O . TYR A 1 95 ? -3.301 -5.297 -10.766 1 96.88 95 TYR A O 1
ATOM 769 N N . LEU A 1 96 ? -2.236 -3.801 -12.086 1 97.44 96 LEU A N 1
ATOM 770 C CA . LEU A 1 96 ? -2.111 -4.645 -13.273 1 97.44 96 LEU A CA 1
ATOM 771 C C . LEU A 1 96 ? -0.732 -5.293 -13.336 1 97.44 96 LEU A C 1
ATOM 773 O O . LEU A 1 96 ? 0.284 -4.613 -13.164 1 97.44 96 LEU A O 1
ATOM 777 N N . LEU A 1 97 ? -0.679 -6.613 -13.633 1 97.56 97 LEU A N 1
ATOM 778 C CA . LEU A 1 97 ? 0.589 -7.332 -13.562 1 97.56 97 LEU A CA 1
ATOM 779 C C . LEU A 1 97 ? 0.927 -7.973 -14.906 1 97.56 97 LEU A C 1
ATOM 781 O O . LEU A 1 97 ? 0.051 -8.133 -15.758 1 97.56 97 LEU A O 1
ATOM 785 N N . SER A 1 98 ? 2.229 -8.32 -15.117 1 94.5 98 SER A N 1
ATOM 786 C CA . SER A 1 98 ? 2.721 -9.078 -16.266 1 94.5 98 SER A CA 1
ATOM 787 C C . SER A 1 98 ? 2.627 -10.578 -16 1 94.5 98 SER A C 1
ATOM 789 O O . SER A 1 98 ? 3.275 -11.375 -16.688 1 94.5 98 SER A O 1
ATOM 791 N N . GLY A 1 99 ? 1.777 -11.086 -15.195 1 89.25 99 GLY A N 1
ATOM 792 C CA . GLY A 1 99 ? 1.806 -12.469 -14.758 1 89.25 99 GLY A CA 1
ATOM 793 C C . GLY A 1 99 ? 0.622 -13.281 -15.25 1 89.25 99 GLY A C 1
ATOM 794 O O . GLY A 1 99 ? 0.055 -12.977 -16.297 1 89.25 99 GLY A O 1
ATOM 795 N N . SER A 1 100 ? 0.415 -14.438 -14.57 1 91.25 100 SER A N 1
ATOM 796 C CA . SER A 1 100 ? -0.625 -15.398 -14.93 1 91.25 100 SER A CA 1
ATOM 797 C C . SER A 1 100 ? -2.012 -14.867 -14.578 1 91.25 100 SER A C 1
ATOM 799 O O . SER A 1 100 ? -3.023 -15.43 -15.008 1 91.25 100 SER A O 1
ATOM 801 N N . PHE A 1 101 ? -2.068 -13.93 -13.805 1 96.38 101 PHE A N 1
ATOM 802 C CA . PHE A 1 101 ? -3.279 -13.164 -13.547 1 96.38 101 PHE A CA 1
ATOM 803 C C . PHE A 1 101 ? -3.074 -11.695 -13.898 1 96.38 101 PHE A C 1
ATOM 805 O O . PHE A 1 101 ? -1.954 -11.18 -13.82 1 96.38 101 PHE A O 1
ATOM 812 N N . GLU A 1 102 ? -4.129 -11.102 -14.281 1 98.06 102 GLU A N 1
ATOM 813 C CA . GLU A 1 102 ? -4.012 -9.734 -14.781 1 98.06 102 GLU A CA 1
ATOM 814 C C . GLU A 1 102 ? -3.914 -8.734 -13.633 1 98.06 102 GLU A C 1
ATOM 816 O O . GLU A 1 102 ? -3.092 -7.82 -13.664 1 98.06 102 GLU A O 1
ATOM 821 N N . PHE A 1 103 ? -4.828 -8.945 -12.656 1 98.38 103 PHE A N 1
ATOM 822 C CA . PHE A 1 103 ? -4.844 -7.992 -11.555 1 98.38 103 PHE A CA 1
ATOM 823 C C . PHE A 1 103 ? -4.539 -8.688 -10.234 1 98.38 103 PHE A C 1
ATOM 825 O O . PHE A 1 103 ? -4.836 -9.867 -10.062 1 98.38 103 PHE A O 1
ATOM 832 N N . VAL A 1 104 ? -4 -7.918 -9.344 1 98.5 104 VAL A N 1
ATOM 833 C CA . VAL A 1 104 ? -3.99 -8.258 -7.926 1 98.5 104 VAL A CA 1
ATOM 834 C C . VAL A 1 104 ? -4.574 -7.109 -7.113 1 98.5 104 VAL A C 1
ATOM 836 O O . VAL A 1 104 ? -4.316 -5.938 -7.406 1 98.5 104 VAL A O 1
ATOM 839 N N . ALA A 1 105 ? -5.402 -7.469 -6.148 1 98.44 105 ALA A N 1
ATOM 840 C CA . ALA A 1 105 ? -6.031 -6.461 -5.297 1 98.44 105 ALA A CA 1
ATOM 841 C C . ALA A 1 105 ? -5.934 -6.848 -3.824 1 98.44 105 ALA A C 1
ATOM 843 O O . ALA A 1 105 ? -6.027 -8.023 -3.479 1 98.44 105 ALA A O 1
ATOM 844 N N . ILE A 1 106 ? -5.688 -5.891 -3.023 1 97.31 106 ILE A N 1
ATOM 845 C CA . ILE A 1 106 ? -5.914 -6.031 -1.589 1 97.31 106 ILE A CA 1
ATOM 846 C C . ILE A 1 106 ? -7.324 -5.562 -1.241 1 97.31 106 ILE A C 1
ATOM 848 O O . ILE A 1 106 ? -7.707 -4.438 -1.561 1 97.31 106 ILE A O 1
ATOM 852 N N . VAL A 1 107 ? -8.031 -6.422 -0.622 1 97.12 107 VAL A N 1
ATOM 853 C CA . VAL A 1 107 ? -9.406 -6.148 -0.201 1 97.12 107 VAL A CA 1
ATOM 854 C C . VAL A 1 107 ? -9.484 -6.156 1.324 1 97.12 107 VAL A C 1
ATOM 856 O O . VAL A 1 107 ? -8.898 -7.02 1.979 1 97.12 107 VAL A O 1
ATOM 859 N N . LYS A 1 108 ? -10.234 -5.223 1.846 1 92.25 108 LYS A N 1
ATOM 860 C CA . LYS A 1 108 ? -10.43 -5.121 3.289 1 92.25 108 LYS A CA 1
ATOM 861 C C . LYS A 1 108 ? -11.906 -5.273 3.654 1 92.25 108 LYS A C 1
ATOM 863 O O . LYS A 1 108 ? -12.789 -4.879 2.889 1 92.25 108 LYS A O 1
ATOM 868 N N . GLY A 1 109 ? -12.133 -5.875 4.766 1 90.06 109 GLY A N 1
ATOM 869 C CA . GLY A 1 109 ? -13.453 -6.043 5.352 1 90.06 109 GLY A CA 1
ATOM 870 C C . GLY A 1 109 ? -13.422 -6.184 6.863 1 90.06 109 GLY A C 1
ATOM 871 O O . GLY A 1 109 ? -12.344 -6.254 7.461 1 90.06 109 GLY A O 1
ATOM 872 N N . HIS A 1 110 ? -14.594 -6.246 7.418 1 87.94 110 HIS A N 1
ATOM 873 C CA . HIS A 1 110 ? -14.68 -6.375 8.867 1 87.94 110 HIS A CA 1
ATOM 874 C C . HIS A 1 110 ? -14.508 -7.824 9.305 1 87.94 110 HIS A C 1
ATOM 876 O O . HIS A 1 110 ? -14 -8.094 10.398 1 87.94 110 HIS A O 1
ATOM 882 N N . THR A 1 111 ? -15 -8.719 8.445 1 90.75 111 THR A N 1
ATOM 883 C CA . THR A 1 111 ? -14.859 -10.141 8.727 1 90.75 111 THR A CA 1
ATOM 884 C C . THR A 1 111 ? -14.43 -10.898 7.477 1 90.75 111 THR A C 1
ATOM 886 O O . THR A 1 111 ? -14.562 -10.398 6.359 1 90.75 111 THR A O 1
ATOM 889 N N . MET A 1 112 ? -13.938 -12.094 7.754 1 91.62 112 MET A N 1
ATOM 890 C CA . MET A 1 112 ? -13.578 -12.977 6.645 1 91.62 112 MET A CA 1
ATOM 891 C C . MET A 1 112 ? -14.789 -13.273 5.77 1 91.62 112 MET A C 1
ATOM 893 O O . MET A 1 112 ? -14.672 -13.344 4.547 1 91.62 112 MET A O 1
ATOM 897 N N . GLN A 1 113 ? -15.891 -13.43 6.418 1 93.81 113 GLN A N 1
ATOM 898 C CA . GLN A 1 113 ? -17.125 -13.703 5.691 1 93.81 113 GLN A CA 1
ATOM 899 C C . GLN A 1 113 ? -17.5 -12.539 4.781 1 93.81 113 GLN A C 1
ATOM 901 O O . GLN A 1 113 ? -17.938 -12.742 3.646 1 93.81 113 GLN A O 1
ATOM 906 N N . GLU A 1 114 ? -17.359 -11.359 5.227 1 93.81 114 GLU A N 1
ATOM 907 C CA . GLU A 1 114 ? -17.656 -10.18 4.426 1 93.81 114 GLU A CA 1
ATOM 908 C C . GLU A 1 114 ? -16.75 -10.102 3.199 1 93.81 114 GLU A C 1
ATOM 910 O O . GLU A 1 114 ? -17.219 -9.797 2.098 1 93.81 114 GLU A O 1
ATOM 915 N N . ALA A 1 115 ? -15.492 -10.398 3.428 1 94.12 115 ALA A N 1
ATOM 916 C CA . ALA A 1 115 ? -14.555 -10.398 2.311 1 94.12 115 ALA A CA 1
ATOM 917 C C . ALA A 1 115 ? -14.906 -11.477 1.294 1 94.12 115 ALA A C 1
ATOM 919 O O . ALA A 1 115 ? -14.898 -11.227 0.086 1 94.12 115 ALA A O 1
ATOM 920 N N . ALA A 1 116 ? -15.211 -12.633 1.801 1 95.12 116 ALA A N 1
ATOM 921 C CA . ALA A 1 116 ? -15.609 -13.734 0.929 1 95.12 116 ALA A CA 1
ATOM 922 C C . ALA A 1 116 ? -16.875 -13.398 0.152 1 95.12 116 ALA A C 1
ATOM 924 O O . ALA A 1 116 ? -16.984 -13.695 -1.04 1 95.12 116 ALA A O 1
ATOM 925 N N . ARG A 1 117 ? -17.781 -12.773 0.833 1 96.62 117 ARG A N 1
ATOM 926 C CA . ARG A 1 117 ? -19.031 -12.383 0.194 1 96.62 117 ARG A CA 1
ATOM 927 C C . ARG A 1 117 ? -18.781 -11.344 -0.896 1 96.62 117 ARG A C 1
ATOM 929 O O . ARG A 1 117 ? -19.406 -11.391 -1.955 1 96.62 117 ARG A O 1
ATOM 936 N N . PHE A 1 118 ? -18 -10.445 -0.656 1 97.94 118 PHE A N 1
ATOM 937 C CA . PHE A 1 118 ? -17.656 -9.453 -1.674 1 97.94 118 PHE A CA 1
ATOM 938 C C . PHE A 1 118 ? -17.156 -10.141 -2.941 1 97.94 118 PHE A C 1
ATOM 940 O O . PHE A 1 118 ? -17.594 -9.82 -4.043 1 97.94 118 PHE A O 1
ATOM 947 N N . VAL A 1 119 ? -16.172 -11.086 -2.795 1 97.81 119 VAL A N 1
ATOM 948 C CA . VAL A 1 119 ? -15.594 -11.781 -3.938 1 97.81 119 VAL A CA 1
ATOM 949 C C . VAL A 1 119 ? -16.672 -12.555 -4.68 1 97.81 119 VAL A C 1
ATOM 951 O O . VAL A 1 119 ? -16.797 -12.445 -5.902 1 97.81 119 VAL A O 1
ATOM 954 N N . ALA A 1 120 ? -17.484 -13.25 -3.926 1 97.56 120 ALA A N 1
ATOM 955 C CA . ALA A 1 120 ? -18.469 -14.164 -4.512 1 97.56 120 ALA A CA 1
ATOM 956 C C . ALA A 1 120 ? -19.609 -13.391 -5.156 1 97.56 120 ALA A C 1
ATOM 958 O O . ALA A 1 120 ? -20.109 -13.773 -6.219 1 97.56 120 ALA A O 1
ATOM 959 N N . SER A 1 121 ? -20 -12.242 -4.566 1 98.06 121 SER A N 1
ATOM 960 C CA . SER A 1 121 ? -21.25 -11.602 -4.98 1 98.06 121 SER A CA 1
ATOM 961 C C . SER A 1 121 ? -20.984 -10.391 -5.871 1 98.06 121 SER A C 1
ATOM 963 O O . SER A 1 121 ? -21.859 -9.969 -6.629 1 98.06 121 SER A O 1
ATOM 965 N N . LYS A 1 122 ? -19.828 -9.828 -5.777 1 98.06 122 LYS A N 1
ATOM 966 C CA . LYS A 1 122 ? -19.594 -8.586 -6.508 1 98.06 122 LYS A CA 1
ATOM 967 C C . LYS A 1 122 ? -18.469 -8.75 -7.523 1 98.06 122 LYS A C 1
ATOM 969 O O . LYS A 1 122 ? -18.656 -8.523 -8.719 1 98.06 122 LYS A O 1
ATOM 974 N N . LEU A 1 123 ? -17.422 -9.289 -7.109 1 98.44 123 LEU A N 1
ATOM 975 C CA . LEU A 1 123 ? -16.234 -9.32 -7.953 1 98.44 123 LEU A CA 1
ATOM 976 C C . LEU A 1 123 ? -16.328 -10.422 -9 1 98.44 123 LEU A C 1
ATOM 978 O O . LEU A 1 123 ? -16.219 -10.164 -10.195 1 98.44 123 LEU A O 1
ATOM 982 N N . ALA A 1 124 ? -16.516 -11.641 -8.539 1 97.88 124 ALA A N 1
ATOM 983 C CA . ALA A 1 124 ? -16.516 -12.812 -9.422 1 97.88 124 ALA A CA 1
ATOM 984 C C . ALA A 1 124 ? -17.578 -12.68 -10.508 1 97.88 124 ALA A C 1
ATOM 986 O O . ALA A 1 124 ? -17.344 -13.039 -11.664 1 97.88 124 ALA A O 1
ATOM 987 N N . PRO A 1 125 ? -18.734 -12.117 -10.188 1 97.88 125 PRO A N 1
ATOM 988 C CA . PRO A 1 125 ? -19.781 -12.047 -11.219 1 97.88 125 PRO A CA 1
ATOM 989 C C . P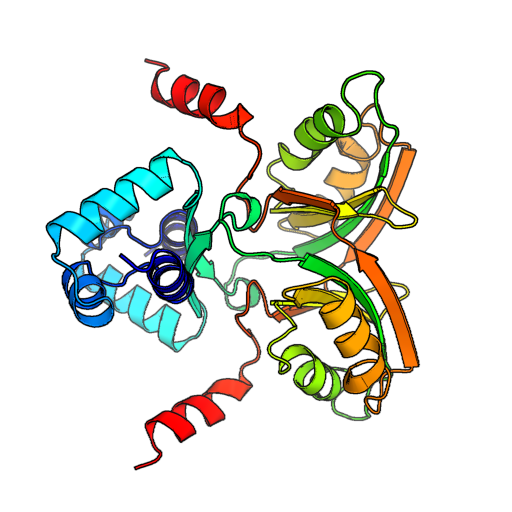RO A 1 125 ? -19.594 -10.852 -12.148 1 97.88 125 PRO A C 1
ATOM 991 O O . PRO A 1 125 ? -20.344 -10.695 -13.117 1 97.88 125 PRO A O 1
ATOM 994 N N . LEU A 1 126 ? -18.672 -9.977 -11.914 1 97.31 126 LEU A N 1
ATOM 995 C CA . LEU A 1 126 ? -18.453 -8.797 -12.75 1 97.31 126 LEU A CA 1
ATOM 996 C C . LEU A 1 126 ? -18.109 -9.203 -14.172 1 97.31 126 LEU A C 1
ATOM 998 O O . LEU A 1 126 ? -17.234 -10.039 -14.391 1 97.31 126 LEU A O 1
ATOM 1002 N N . GLU A 1 127 ? -18.797 -8.594 -15.141 1 96.5 127 GLU A N 1
ATOM 1003 C CA . GLU A 1 127 ? -18.484 -8.867 -16.547 1 96.5 127 GLU A CA 1
ATOM 1004 C C . GLU A 1 127 ? -17.031 -8.539 -16.859 1 96.5 127 GLU A C 1
ATOM 1006 O O . GLU A 1 127 ? -16.562 -7.445 -16.562 1 96.5 127 GLU A O 1
ATOM 1011 N N . GLY A 1 128 ? -16.312 -9.492 -17.453 1 97.06 128 GLY A N 1
ATOM 1012 C CA . GLY A 1 128 ? -14.914 -9.297 -17.797 1 97.06 128 GLY A CA 1
ATOM 1013 C C . GLY A 1 128 ? -13.969 -10.039 -16.859 1 97.06 128 GLY A C 1
ATOM 1014 O O . GLY A 1 128 ? -12.805 -10.273 -17.203 1 97.06 128 GLY A O 1
ATOM 1015 N N . VAL A 1 129 ? -14.516 -10.359 -15.648 1 98.38 129 VAL A N 1
ATOM 1016 C CA . VAL A 1 129 ? -13.734 -11.18 -14.727 1 98.38 129 VAL A CA 1
ATOM 1017 C C . VAL A 1 129 ? -13.938 -12.656 -15.055 1 98.38 129 VAL A C 1
ATOM 1019 O O . VAL A 1 129 ? -15.07 -13.133 -15.125 1 98.38 129 VAL A O 1
ATOM 1022 N N . THR A 1 130 ? -12.836 -13.352 -15.219 1 98.38 130 THR A N 1
ATOM 1023 C CA . THR A 1 130 ? -12.961 -14.742 -15.664 1 98.38 130 THR A CA 1
ATOM 1024 C C . THR A 1 130 ? -12.469 -15.695 -14.578 1 98.38 130 THR A C 1
ATOM 1026 O O . THR A 1 130 ? -12.68 -16.906 -14.68 1 98.38 130 THR A O 1
ATOM 1029 N N . GLY A 1 131 ? -11.828 -15.219 -13.492 1 98.12 131 GLY A N 1
ATOM 1030 C CA . GLY A 1 131 ? -11.359 -16.047 -12.398 1 98.12 131 GLY A CA 1
ATOM 1031 C C . GLY A 1 131 ? -10.828 -15.242 -11.227 1 98.12 131 GLY A C 1
ATOM 1032 O O . GLY A 1 131 ? -10.305 -14.133 -11.414 1 98.12 131 GLY A O 1
ATOM 1033 N N . THR A 1 132 ? -10.984 -15.781 -10.094 1 97.94 132 THR A N 1
ATOM 1034 C CA . THR A 1 132 ? -10.43 -15.18 -8.883 1 97.94 132 THR A CA 1
ATOM 1035 C C . THR A 1 132 ? -9.812 -16.25 -7.98 1 97.94 132 THR A C 1
ATOM 1037 O O . THR A 1 132 ? -10.281 -17.391 -7.957 1 97.94 132 THR A O 1
ATOM 1040 N N . ALA A 1 133 ? -8.742 -15.945 -7.387 1 97.12 133 ALA A N 1
ATOM 1041 C CA . ALA A 1 133 ? -8.156 -16.719 -6.297 1 97.12 133 ALA A CA 1
ATOM 1042 C C . ALA A 1 133 ? -7.887 -15.836 -5.082 1 97.12 133 ALA A C 1
ATOM 1044 O O . ALA A 1 133 ? -7.254 -14.789 -5.199 1 97.12 133 ALA A O 1
ATOM 1045 N N . THR A 1 134 ? -8.359 -16.266 -3.9 1 96.75 134 THR A N 1
ATOM 1046 C CA . THR A 1 134 ? -8.305 -15.445 -2.701 1 96.75 134 THR A CA 1
ATOM 1047 C C . THR A 1 134 ? -7.359 -16.047 -1.668 1 96.75 134 THR A C 1
ATOM 1049 O O . THR A 1 134 ? -7.434 -17.25 -1.378 1 96.75 134 THR A O 1
ATOM 1052 N N . MET A 1 135 ? -6.457 -15.227 -1.193 1 97.5 135 MET A N 1
ATOM 1053 C CA . MET A 1 135 ? -5.621 -15.547 -0.041 1 97.5 135 MET A CA 1
ATOM 1054 C C . MET A 1 135 ? -5.824 -14.539 1.081 1 97.5 135 MET A C 1
ATOM 1056 O O . MET A 1 135 ? -5.91 -13.336 0.831 1 97.5 135 MET A O 1
ATOM 1060 N N . PHE A 1 136 ? -5.887 -15.039 2.25 1 96.75 136 PHE A N 1
ATOM 1061 C CA . PHE A 1 136 ? -6.047 -14.102 3.355 1 96.75 136 PHE A CA 1
ATOM 1062 C C . PHE A 1 136 ? -4.688 -13.656 3.891 1 96.75 136 PHE A C 1
ATOM 1064 O O . PHE A 1 136 ? -3.756 -14.461 3.969 1 96.75 136 PHE A O 1
ATOM 1071 N N . VAL A 1 137 ? -4.633 -12.391 4.262 1 96.12 137 VAL A N 1
ATOM 1072 C CA . VAL A 1 137 ? -3.428 -11.836 4.875 1 96.12 137 VAL A CA 1
ATOM 1073 C C . VAL A 1 137 ? -3.387 -12.211 6.355 1 96.12 137 VAL A C 1
ATOM 1075 O O . VAL A 1 137 ? -4.238 -11.773 7.137 1 96.12 137 VAL A O 1
ATOM 1078 N N . LEU A 1 138 ? -2.469 -12.945 6.691 1 94 138 LEU A N 1
ATOM 1079 C CA . LEU A 1 138 ? -2.311 -13.383 8.078 1 94 138 LEU A CA 1
ATOM 1080 C C . LEU A 1 138 ? -1.545 -12.336 8.891 1 94 138 LEU A C 1
ATOM 1082 O O . LEU A 1 138 ? -1.754 -12.211 10.094 1 94 138 LEU A O 1
ATOM 1086 N N . LYS A 1 139 ? -0.644 -11.625 8.227 1 91.81 139 LYS A N 1
ATOM 1087 C CA . LYS A 1 139 ? 0.148 -10.578 8.867 1 91.81 139 LYS A CA 1
ATOM 1088 C C . LYS A 1 139 ? 0.674 -9.578 7.848 1 91.81 139 LYS A C 1
ATOM 1090 O O . LYS A 1 139 ? 1.142 -9.961 6.777 1 91.81 139 LYS A O 1
ATOM 1095 N N . GLN A 1 140 ? 0.571 -8.359 8.125 1 92.06 140 GLN A N 1
ATOM 1096 C CA . GLN A 1 140 ? 1.191 -7.285 7.355 1 92.06 140 GLN A CA 1
ATOM 1097 C C . GLN A 1 140 ? 2.496 -6.828 8 1 92.06 140 GLN A C 1
ATOM 1099 O O . GLN A 1 140 ? 2.496 -6.328 9.133 1 92.06 140 GLN A O 1
ATOM 1104 N N . TYR A 1 141 ? 3.623 -6.926 7.289 1 92.12 141 TYR A N 1
ATOM 1105 C CA . TYR A 1 141 ? 4.922 -6.605 7.879 1 92.12 141 TYR A CA 1
ATOM 1106 C C . TYR A 1 141 ? 5.352 -5.188 7.508 1 92.12 141 TYR A C 1
ATOM 1108 O O . TYR A 1 141 ? 6.035 -4.52 8.281 1 92.12 141 TYR A O 1
ATOM 1116 N N . LYS A 1 142 ? 5.082 -4.793 6.309 1 90.31 142 LYS A N 1
ATOM 1117 C CA . LYS A 1 142 ? 5.523 -3.512 5.762 1 90.31 142 LYS A CA 1
ATOM 1118 C C . LYS A 1 142 ? 4.516 -2.969 4.754 1 90.31 142 LYS A C 1
ATOM 1120 O O . LYS A 1 142 ? 3.932 -3.732 3.982 1 90.31 142 LYS A O 1
ATOM 1125 N N . ASN A 1 143 ? 4.32 -1.726 4.766 1 88.31 143 ASN A N 1
ATOM 1126 C CA . ASN A 1 143 ? 3.402 -1.062 3.848 1 88.31 143 ASN A CA 1
ATOM 1127 C C . ASN A 1 143 ? 3.914 0.319 3.445 1 88.31 143 ASN A C 1
ATOM 1129 O O . ASN A 1 143 ? 4.176 1.163 4.305 1 88.31 143 ASN A O 1
ATOM 1133 N N . ASN A 1 144 ? 4.09 0.476 2.168 1 83.62 144 ASN A N 1
ATOM 1134 C CA . ASN A 1 144 ? 4.578 1.745 1.637 1 83.62 144 ASN A CA 1
ATOM 1135 C C . ASN A 1 144 ? 5.855 2.193 2.336 1 83.62 144 ASN A C 1
ATOM 1137 O O . ASN A 1 144 ? 5.969 3.35 2.75 1 83.62 144 ASN A O 1
ATOM 1141 N N . GLY A 1 145 ? 6.715 1.233 2.586 1 83.94 145 GLY A N 1
ATOM 1142 C CA . GLY A 1 145 ? 8.031 1.529 3.129 1 83.94 145 GLY A CA 1
ATOM 1143 C C . GLY A 1 145 ? 8.055 1.554 4.645 1 83.94 145 GLY A C 1
ATOM 1144 O O . GLY A 1 145 ? 9.125 1.659 5.25 1 83.94 145 GLY A O 1
ATOM 1145 N N . LEU A 1 146 ? 6.926 1.409 5.234 1 80.06 146 LEU A N 1
ATOM 1146 C CA . LEU A 1 146 ? 6.859 1.47 6.688 1 80.06 146 LEU A CA 1
ATOM 1147 C C . LEU A 1 146 ? 6.695 0.075 7.285 1 80.06 146 LEU A C 1
ATOM 1149 O O . LEU A 1 146 ? 5.773 -0.657 6.918 1 80.06 146 LEU A O 1
ATOM 1153 N N . SER A 1 147 ? 7.539 -0.258 8.195 1 83.81 147 SER A N 1
ATOM 1154 C CA . SER A 1 147 ? 7.477 -1.559 8.852 1 83.81 147 SER A CA 1
ATOM 1155 C C . SER A 1 147 ? 6.527 -1.528 10.047 1 83.81 147 SER A C 1
ATOM 1157 O O . SER A 1 147 ? 6.484 -0.544 10.789 1 83.81 147 SER A O 1
ATOM 1159 N N . PHE A 1 148 ? 5.758 -2.49 10.258 1 77.25 148 PHE A N 1
ATOM 1160 C CA . PHE A 1 148 ? 4.801 -2.58 11.359 1 77.25 148 PHE A CA 1
ATOM 1161 C C . PHE A 1 148 ? 5.332 -3.482 12.469 1 77.25 148 PHE A C 1
ATOM 1163 O O . PHE A 1 148 ? 4.711 -3.605 13.523 1 77.25 148 PHE A O 1
ATOM 1170 N N . ASP A 1 149 ? 6.414 -4.109 12.289 1 68.25 149 ASP A N 1
ATOM 1171 C CA . ASP A 1 149 ? 6.922 -5 13.336 1 68.25 149 ASP A CA 1
ATOM 1172 C C . ASP A 1 149 ? 7.543 -4.207 14.477 1 68.25 149 ASP A C 1
ATOM 1174 O O . ASP A 1 149 ? 8.094 -3.123 14.266 1 68.25 149 ASP A O 1
ATOM 1178 N N . ASP A 1 150 ? 7.129 -4.461 15.703 1 57.41 150 ASP A N 1
ATOM 1179 C CA . ASP A 1 150 ? 7.492 -3.9 17 1 57.41 150 ASP A CA 1
ATOM 1180 C C . ASP A 1 150 ? 9.008 -3.742 17.125 1 57.41 150 ASP A C 1
ATOM 1182 O O . ASP A 1 150 ? 9.484 -2.928 17.922 1 57.41 150 ASP A O 1
ATOM 1186 N N . ASP A 1 151 ? 9.719 -4.57 16.469 1 51.78 151 ASP A N 1
ATOM 1187 C CA . ASP A 1 151 ? 11.086 -4.617 16.984 1 51.78 151 ASP A CA 1
ATOM 1188 C C . ASP A 1 151 ? 11.867 -3.365 16.594 1 51.78 151 ASP A C 1
ATOM 1190 O O . ASP A 1 151 ? 13.039 -3.223 16.953 1 51.78 151 ASP A O 1
ATOM 1194 N N . ASP A 1 152 ? 11.391 -2.623 15.766 1 44.09 152 ASP A N 1
ATOM 1195 C CA . ASP A 1 152 ? 12.258 -1.524 15.352 1 44.09 152 ASP A CA 1
ATOM 1196 C C . ASP A 1 152 ? 12.305 -0.43 16.422 1 44.09 152 ASP A C 1
ATOM 1198 O O . ASP A 1 152 ? 12.898 0.627 16.203 1 44.09 152 ASP A O 1
ATOM 1202 N N . LYS A 1 153 ? 11.523 -0.267 17.422 1 40.25 153 LYS A N 1
ATOM 1203 C CA . LYS A 1 153 ? 11.953 0.619 18.5 1 40.25 153 LYS A CA 1
ATOM 1204 C C . LYS A 1 153 ? 13.453 0.516 18.734 1 40.25 153 LYS A C 1
ATOM 1206 O O . LYS A 1 153 ? 14.109 1.514 19.031 1 40.25 153 LYS A O 1
ATOM 1211 N N . GLU A 1 154 ? 13.844 -0.741 18.859 1 40.94 154 GLU A N 1
ATOM 1212 C CA . GLU A 1 154 ? 15.188 -0.777 19.406 1 40.94 154 GLU A CA 1
ATOM 1213 C C . GLU A 1 154 ? 16.203 -0.161 18.453 1 40.94 154 GLU A C 1
ATOM 1215 O O . GLU A 1 154 ? 17.188 0.454 18.875 1 40.94 154 GLU A O 1
ATOM 1220 N N . ALA A 1 155 ? 15.953 -0.279 17.297 1 36.47 155 ALA A N 1
ATOM 1221 C CA . ALA A 1 155 ? 17.047 0.246 16.469 1 36.47 155 ALA A CA 1
ATOM 1222 C C . ALA A 1 155 ? 16.922 1.758 16.297 1 36.47 155 ALA A C 1
ATOM 1224 O O . ALA A 1 155 ? 17.922 2.477 16.344 1 36.47 155 ALA A O 1
ATOM 1225 N N . ALA A 1 156 ? 15.789 2.377 15.992 1 37.44 156 ALA A N 1
ATOM 1226 C CA . ALA A 1 156 ? 15.734 3.834 15.891 1 37.44 156 ALA A CA 1
ATOM 1227 C C . ALA A 1 156 ? 16.094 4.488 17.219 1 37.44 156 ALA A C 1
ATOM 1229 O O . ALA A 1 156 ? 16.75 5.527 17.25 1 37.44 156 ALA A O 1
ATOM 1230 N N . GLU A 1 157 ? 15.594 4.047 18.25 1 37.28 157 GLU A N 1
ATOM 1231 C CA . GLU A 1 157 ? 16.109 4.562 19.516 1 37.28 157 GLU A CA 1
ATOM 1232 C C . GLU A 1 157 ? 17.625 4.438 19.594 1 37.28 157 GLU A C 1
ATOM 1234 O O . GLU A 1 157 ? 18.297 5.246 20.25 1 37.28 157 GLU A O 1
ATOM 1239 N N . ARG A 1 158 ? 18.172 3.377 18.969 1 37.53 158 ARG A N 1
ATOM 1240 C CA . ARG A 1 158 ? 19.625 3.277 19.031 1 37.53 158 ARG A CA 1
ATOM 1241 C C . ARG A 1 158 ? 20.281 4.312 18.125 1 37.53 158 ARG A C 1
ATOM 1243 O O . ARG A 1 158 ? 21.391 4.766 18.406 1 37.53 158 ARG A O 1
ATOM 1250 N N . LEU A 1 159 ? 19.688 4.578 16.922 1 35.56 159 LEU A N 1
ATOM 1251 C CA . LEU A 1 159 ? 20.359 5.547 16.062 1 35.56 159 LEU A CA 1
ATOM 1252 C C . LEU A 1 159 ? 20.219 6.957 16.625 1 35.56 159 LEU A C 1
ATOM 1254 O O . LEU A 1 159 ? 21.062 7.82 16.375 1 35.56 159 LEU A O 1
ATOM 1258 N N . LEU A 1 160 ? 19.047 7.258 17.125 1 33.78 160 LEU A N 1
ATOM 1259 C CA . LEU A 1 160 ? 18.984 8.578 17.734 1 33.78 160 LEU A CA 1
ATOM 1260 C C . LEU A 1 160 ? 19.922 8.672 18.938 1 33.78 160 LEU A C 1
ATOM 1262 O O . LEU A 1 160 ? 20.266 9.773 19.375 1 33.78 160 LEU A O 1
ATOM 1266 N N . VAL A 1 161 ? 20.062 7.535 19.609 1 31.61 161 VAL A N 1
ATOM 1267 C CA . VAL A 1 161 ? 20.906 7.613 20.781 1 31.61 161 VAL A CA 1
ATOM 1268 C C . VAL A 1 161 ? 22.375 7.457 20.391 1 31.61 161 VAL A C 1
ATOM 1270 O O . VAL A 1 161 ? 23.25 7.309 21.25 1 31.61 161 VAL A O 1
ATOM 1273 N N . THR A 1 162 ? 22.625 7.125 19.094 1 28.5 162 THR A N 1
ATOM 1274 C CA . THR A 1 162 ? 24.078 7.156 19.031 1 28.5 162 THR A CA 1
ATOM 1275 C C . THR A 1 162 ? 24.594 8.586 19.172 1 28.5 162 THR A C 1
ATOM 1277 O O . THR A 1 162 ? 24.25 9.453 18.375 1 28.5 162 THR A O 1
ATOM 1280 N N . PRO A 1 163 ? 25.234 8.812 20.203 1 32.19 163 PRO A N 1
ATOM 1281 C CA . PRO A 1 163 ? 25.969 10.055 20.438 1 32.19 163 PRO A CA 1
ATOM 1282 C C . PRO A 1 163 ? 26.828 10.461 19.234 1 32.19 163 PRO A C 1
ATOM 1284 O O . PRO A 1 163 ? 27.219 9.609 18.422 1 32.19 163 PRO A O 1
ATOM 1287 N N . MET B 1 1 ? -13.586 9.891 23.703 1 84 1 MET B N 1
ATOM 1288 C CA . MET B 1 1 ? -13.25 10.25 22.328 1 84 1 MET B CA 1
ATOM 1289 C C . MET B 1 1 ? -13.391 9.039 21.406 1 84 1 MET B C 1
ATOM 1291 O O . MET B 1 1 ? -13.07 7.918 21.797 1 84 1 MET B O 1
ATOM 1295 N N . ASP B 1 2 ? -14.039 9.25 20.297 1 89.69 2 ASP B N 1
ATOM 1296 C CA . ASP B 1 2 ? -14.148 8.203 19.297 1 89.69 2 ASP B CA 1
ATOM 1297 C C . ASP B 1 2 ? -12.836 8.023 18.531 1 89.69 2 ASP B C 1
ATOM 1299 O O . ASP B 1 2 ? -12.617 8.672 17.5 1 89.69 2 ASP B O 1
ATOM 1303 N N . GLU B 1 3 ? -12.047 7.121 19.016 1 90.31 3 GLU B N 1
ATOM 1304 C CA . GLU B 1 3 ? -10.711 6.91 18.469 1 90.31 3 GLU B CA 1
ATOM 1305 C C . GLU B 1 3 ? -10.781 6.406 17.031 1 90.31 3 GLU B C 1
ATOM 1307 O O . GLU B 1 3 ? -9.953 6.77 16.188 1 90.31 3 GLU B O 1
ATOM 1312 N N . ASN B 1 4 ? -11.758 5.641 16.812 1 87.19 4 ASN B N 1
ATOM 1313 C CA . ASN B 1 4 ? -11.906 5.121 15.469 1 87.19 4 ASN B CA 1
ATOM 1314 C C . ASN B 1 4 ? -12.211 6.23 14.469 1 87.19 4 ASN B C 1
ATOM 1316 O O . ASN B 1 4 ? -11.695 6.223 13.344 1 87.19 4 ASN B O 1
ATOM 1320 N N . LEU B 1 5 ? -13.062 7.039 14.891 1 89.69 5 LEU B N 1
ATOM 1321 C CA . LEU B 1 5 ? -13.359 8.18 14.031 1 89.69 5 LEU B CA 1
ATOM 1322 C C . LEU B 1 5 ? -12.125 9.055 13.844 1 89.69 5 LEU B C 1
ATOM 1324 O O . LEU B 1 5 ? -11.852 9.516 12.734 1 89.69 5 LEU B O 1
ATOM 1328 N N . LEU B 1 6 ? -11.438 9.297 14.938 1 93.62 6 LEU B N 1
ATOM 1329 C CA . LEU B 1 6 ? -10.195 10.055 14.852 1 93.62 6 LEU B CA 1
ATOM 1330 C C . LEU B 1 6 ? -9.242 9.43 13.844 1 93.62 6 LEU B C 1
ATOM 1332 O O . LEU B 1 6 ? -8.711 10.125 12.969 1 93.62 6 LEU B O 1
ATOM 1336 N N . LEU B 1 7 ? -9.086 8.148 13.945 1 90.62 7 LEU B N 1
ATOM 1337 C CA . LEU B 1 7 ? -8.172 7.43 13.07 1 90.62 7 LEU B CA 1
ATOM 1338 C C . LEU B 1 7 ? -8.633 7.492 11.617 1 90.62 7 LEU B C 1
ATOM 1340 O O . LEU B 1 7 ? -7.816 7.641 10.711 1 90.62 7 LEU B O 1
ATOM 1344 N N . THR B 1 8 ? -9.891 7.41 11.445 1 86.44 8 THR B N 1
ATOM 1345 C CA . THR B 1 8 ? -10.445 7.484 10.102 1 86.44 8 THR B CA 1
ATOM 1346 C C . THR B 1 8 ? -10.195 8.859 9.492 1 86.44 8 THR B C 1
ATOM 1348 O O . THR B 1 8 ? -9.797 8.969 8.328 1 86.44 8 THR B O 1
ATOM 1351 N N . LEU B 1 9 ? -10.43 9.883 10.242 1 89.12 9 LEU B N 1
ATOM 1352 C CA . LEU B 1 9 ? -10.203 11.25 9.773 1 89.12 9 LEU B CA 1
ATOM 1353 C C . LEU B 1 9 ? -8.734 11.461 9.422 1 89.12 9 LEU B C 1
ATOM 1355 O O . LEU B 1 9 ? -8.422 11.992 8.352 1 89.12 9 LEU B O 1
ATOM 1359 N N . LEU B 1 10 ? -7.883 10.977 10.305 1 89.44 10 LEU B N 1
ATOM 1360 C CA . LEU B 1 10 ? -6.449 11.141 10.086 1 89.44 10 LEU B CA 1
ATOM 1361 C C . LEU B 1 10 ? -5.977 10.289 8.914 1 89.44 10 LEU B C 1
ATOM 1363 O O . LEU B 1 10 ? -5.059 10.688 8.188 1 89.44 10 LEU B O 1
ATOM 1367 N N . HIS B 1 11 ? -6.566 9.125 8.812 1 85.62 11 HIS B N 1
ATOM 1368 C CA . HIS B 1 11 ? -6.238 8.242 7.695 1 85.62 11 HIS B CA 1
ATOM 1369 C C . HIS B 1 11 ? -6.5 8.93 6.355 1 85.62 11 HIS B C 1
ATOM 1371 O O . HIS B 1 11 ? -5.711 8.789 5.418 1 85.62 11 HIS B O 1
ATOM 1377 N N . ASN B 1 12 ? -7.527 9.633 6.359 1 82.38 12 ASN B N 1
ATOM 1378 C CA . ASN B 1 12 ? -7.945 10.273 5.117 1 82.38 12 ASN B CA 1
ATOM 1379 C C . ASN B 1 12 ? -7.207 11.586 4.883 1 82.38 12 ASN B C 1
ATOM 1381 O O . ASN B 1 12 ? -7.004 11.992 3.74 1 82.38 12 ASN B O 1
ATOM 1385 N N . ASN B 1 13 ? -6.848 12.203 5.988 1 86.88 13 ASN B N 1
ATOM 1386 C CA . ASN B 1 13 ? -6.133 13.477 5.902 1 86.88 13 ASN B CA 1
ATOM 1387 C C . ASN B 1 13 ? -5.145 13.641 7.055 1 86.88 13 ASN B C 1
ATOM 1389 O O . ASN B 1 13 ? -5.512 14.109 8.133 1 86.88 13 ASN B O 1
ATOM 1393 N N . ALA B 1 14 ? -3.947 13.414 6.691 1 88.38 14 ALA B N 1
ATOM 1394 C CA . ALA B 1 14 ? -2.887 13.477 7.691 1 88.38 14 ALA B CA 1
ATOM 1395 C C . ALA B 1 14 ? -2.607 14.914 8.109 1 88.38 14 ALA B C 1
ATOM 1397 O O . ALA B 1 14 ? -1.963 15.156 9.133 1 88.38 14 ALA B O 1
ATOM 1398 N N . ARG B 1 15 ? -3.08 15.875 7.383 1 86.5 15 ARG B N 1
ATOM 1399 C CA . ARG B 1 15 ? -2.736 17.266 7.625 1 86.5 15 ARG B CA 1
ATOM 1400 C C . ARG B 1 15 ? -3.877 18 8.328 1 86.5 15 ARG B C 1
ATOM 1402 O O . ARG B 1 15 ? -3.84 19.234 8.477 1 86.5 15 ARG B O 1
ATOM 1409 N N . MET B 1 16 ? -4.879 17.266 8.703 1 89.12 16 MET B N 1
ATOM 1410 C CA . MET B 1 16 ? -5.977 17.906 9.41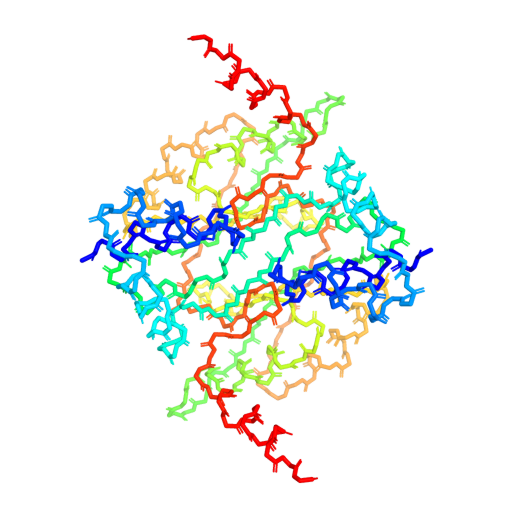4 1 89.12 16 MET B CA 1
ATOM 1411 C C . MET B 1 16 ? -5.48 18.578 10.695 1 89.12 16 MET B C 1
ATOM 1413 O O . MET B 1 16 ? -4.719 17.969 11.453 1 89.12 16 MET B O 1
ATOM 1417 N N . ASP B 1 17 ? -5.871 19.781 10.836 1 90.5 17 ASP B N 1
ATOM 1418 C CA . ASP B 1 17 ? -5.438 20.5 12.031 1 90.5 17 ASP B CA 1
ATOM 1419 C C . ASP B 1 17 ? -6.195 20.016 13.266 1 90.5 17 ASP B C 1
ATOM 1421 O O . ASP B 1 17 ? -7.336 19.547 13.164 1 90.5 17 ASP B O 1
ATOM 1425 N N . VAL B 1 18 ? -5.535 20.219 14.359 1 93.56 18 VAL B N 1
ATOM 1426 C CA . VAL B 1 18 ? -6.078 19.75 15.633 1 93.56 18 VAL B CA 1
ATOM 1427 C C . VAL B 1 18 ? -7.414 20.438 15.906 1 93.56 18 VAL B C 1
ATOM 1429 O O . VAL B 1 18 ? -8.336 19.812 16.453 1 93.56 18 VAL B O 1
ATOM 1432 N N . THR B 1 19 ? -7.477 21.688 15.508 1 95.31 19 THR B N 1
ATOM 1433 C CA . THR B 1 19 ? -8.711 22.438 15.727 1 95.31 19 THR B CA 1
ATOM 1434 C C . THR B 1 19 ? -9.867 21.812 14.961 1 95.31 19 THR B C 1
ATOM 1436 O O . THR B 1 19 ? -10.945 21.594 15.523 1 95.31 19 THR B O 1
ATOM 1439 N N . ASP B 1 20 ? -9.719 21.469 13.758 1 95.25 20 ASP B N 1
ATOM 1440 C CA . ASP B 1 20 ? -10.742 20.828 12.938 1 95.25 20 ASP B CA 1
ATOM 1441 C C . ASP B 1 20 ? -11.102 19.453 13.484 1 95.25 20 ASP B C 1
ATOM 1443 O O . ASP B 1 20 ? -12.273 19.078 13.516 1 95.25 20 ASP B O 1
ATOM 1447 N N . LEU B 1 21 ? -10.094 18.688 13.859 1 95.38 21 LEU B N 1
ATOM 1448 C CA . LEU B 1 21 ? -10.305 17.375 14.438 1 95.38 21 LEU B CA 1
ATOM 1449 C C . LEU B 1 21 ? -11.164 17.453 15.688 1 95.38 21 LEU B C 1
ATOM 1451 O O . LEU B 1 21 ? -12.109 16.672 15.859 1 95.38 21 LEU B O 1
ATOM 1455 N N . ALA B 1 22 ? -10.805 18.406 16.516 1 95.94 22 ALA B N 1
ATOM 1456 C CA . ALA B 1 22 ? -11.547 18.594 17.766 1 95.94 22 ALA B CA 1
ATOM 1457 C C . ALA B 1 22 ? -13.016 18.891 17.484 1 95.94 22 ALA B C 1
ATOM 1459 O O . ALA B 1 22 ? -13.906 18.359 18.141 1 95.94 22 ALA B O 1
ATOM 1460 N N . MET B 1 23 ? -13.258 19.734 16.516 1 95.81 23 MET B N 1
ATOM 1461 C CA . MET B 1 23 ? -14.617 20.109 16.125 1 95.81 23 MET B CA 1
ATOM 1462 C C . MET B 1 23 ? -15.383 18.891 15.617 1 95.81 23 MET B C 1
ATOM 1464 O O . MET B 1 23 ? -16.516 18.641 16.031 1 95.81 23 MET B O 1
ATOM 1468 N N . ALA B 1 24 ? -14.789 18.125 14.789 1 93.5 24 ALA B N 1
ATOM 1469 C CA . ALA B 1 24 ? -15.438 16.969 14.188 1 93.5 24 ALA B CA 1
ATOM 1470 C C . ALA B 1 24 ? -15.742 15.906 15.242 1 93.5 24 ALA B C 1
ATOM 1472 O O . ALA B 1 24 ? -16.719 15.172 15.125 1 93.5 24 ALA B O 1
ATOM 1473 N N . LEU B 1 25 ? -14.914 15.781 16.234 1 95.5 25 LEU B N 1
ATOM 1474 C CA . LEU B 1 25 ? -15.023 14.727 17.25 1 95.5 25 LEU B CA 1
ATOM 1475 C C . LEU B 1 25 ? -15.789 15.219 18.469 1 95.5 25 LEU B C 1
ATOM 1477 O O . LEU B 1 25 ? -16.109 14.43 19.359 1 95.5 25 LEU B O 1
ATOM 1481 N N . ASN B 1 26 ? -16.094 16.469 18.438 1 96 26 ASN B N 1
ATOM 1482 C CA . ASN B 1 26 ? -16.703 17.094 19.594 1 96 26 ASN B CA 1
ATOM 1483 C C . ASN B 1 26 ? -15.867 16.875 20.859 1 96 26 ASN B C 1
ATOM 1485 O O . ASN B 1 26 ? -16.375 16.375 21.859 1 96 26 ASN B O 1
ATOM 1489 N N . GLU B 1 27 ? -14.617 17.219 20.75 1 96.38 27 GLU B N 1
ATOM 1490 C CA . GLU B 1 27 ? -13.625 17.094 21.812 1 96.38 27 GLU B CA 1
ATOM 1491 C C . GLU B 1 27 ? -12.789 18.359 21.953 1 96.38 27 GLU B C 1
ATOM 1493 O O . GLU B 1 27 ? -12.852 19.234 21.094 1 96.38 27 GLU B O 1
ATOM 1498 N N . THR B 1 28 ? -12.086 18.438 23.062 1 96.19 28 THR B N 1
ATOM 1499 C CA . THR B 1 28 ? -11.156 19.562 23.219 1 96.19 28 THR B CA 1
ATOM 1500 C C . THR B 1 28 ? -9.875 19.297 22.422 1 96.19 28 THR B C 1
ATOM 1502 O O . THR B 1 28 ? -9.516 18.141 22.172 1 96.19 28 THR B O 1
ATOM 1505 N N . GLU B 1 29 ? -9.242 20.391 22.047 1 96.62 29 GLU B N 1
ATOM 1506 C CA . GLU B 1 29 ? -7.98 20.266 21.328 1 96.62 29 GLU B CA 1
ATOM 1507 C C . GLU B 1 29 ? -6.949 19.5 22.156 1 96.62 29 GLU B C 1
ATOM 1509 O O . GLU B 1 29 ? -6.211 18.656 21.625 1 96.62 29 GLU B O 1
ATOM 1514 N N . ASP B 1 30 ? -6.934 19.781 23.422 1 96.81 30 ASP B N 1
ATOM 1515 C CA . ASP B 1 30 ? -5.98 19.109 24.297 1 96.81 30 ASP B CA 1
ATOM 1516 C C . ASP B 1 30 ? -6.199 17.594 24.297 1 96.81 30 ASP B C 1
ATOM 1518 O O . ASP B 1 30 ? -5.238 16.828 24.25 1 96.81 30 ASP B O 1
ATOM 1522 N N . ASN B 1 31 ? -7.41 17.203 24.391 1 96.62 31 ASN B N 1
ATOM 1523 C CA . ASN B 1 31 ? -7.734 15.789 24.406 1 96.62 31 ASN B CA 1
ATOM 1524 C C . ASN B 1 31 ? -7.328 15.117 23.094 1 96.62 31 ASN B C 1
ATOM 1526 O O . ASN B 1 31 ? -6.824 13.992 23.094 1 96.62 31 ASN B O 1
ATOM 1530 N N . VAL B 1 32 ? -7.566 15.805 22 1 96.5 32 VAL B N 1
ATOM 1531 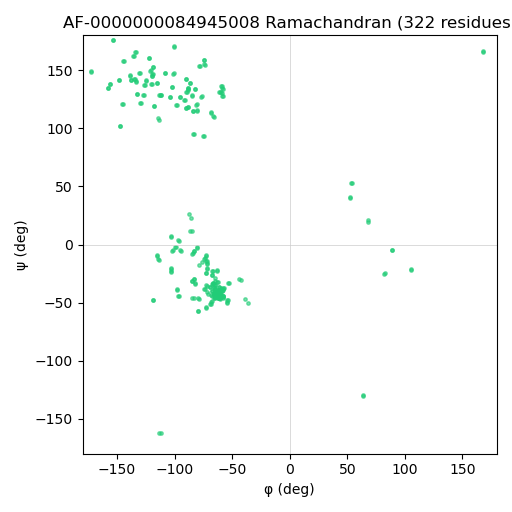C CA . VAL B 1 32 ? -7.211 15.281 20.688 1 96.5 32 VAL B CA 1
ATOM 1532 C C . VAL B 1 32 ? -5.695 15.102 20.594 1 96.5 32 VAL B C 1
ATOM 1534 O O . VAL B 1 32 ? -5.211 14.055 20.172 1 96.5 32 VAL B O 1
ATOM 1537 N N . VAL B 1 33 ? -4.996 16.094 21.047 1 95.44 33 VAL B N 1
ATOM 1538 C CA . VAL B 1 33 ? -3.537 16.062 21 1 95.44 33 VAL B CA 1
ATOM 1539 C C . VAL B 1 33 ? -3.016 14.922 21.859 1 95.44 33 VAL B C 1
ATOM 1541 O O . VAL B 1 33 ? -2.139 14.164 21.438 1 95.44 33 VAL B O 1
ATOM 1544 N N . ASP B 1 34 ? -3.547 14.805 23 1 96.19 34 ASP B N 1
ATOM 1545 C CA . ASP B 1 34 ? -3.127 13.742 23.906 1 96.19 34 ASP B CA 1
ATOM 1546 C C . ASP B 1 34 ? -3.404 12.367 23.312 1 96.19 34 ASP B C 1
ATOM 1548 O O . ASP B 1 34 ? -2.568 11.461 23.422 1 96.19 34 ASP B O 1
ATOM 1552 N N . THR B 1 35 ? -4.531 12.273 22.781 1 95.75 35 THR B N 1
ATOM 1553 C CA . THR B 1 35 ? -4.922 10.992 22.203 1 95.75 35 THR B CA 1
ATOM 1554 C C . THR B 1 35 ? -4.027 10.641 21.016 1 95.75 35 THR B C 1
ATOM 1556 O O . THR B 1 35 ? -3.574 9.5 20.906 1 95.75 35 THR B O 1
ATOM 1559 N N . ILE B 1 36 ? -3.779 11.578 20.141 1 94.75 36 ILE B N 1
ATOM 1560 C CA . ILE B 1 36 ? -2.902 11.352 19 1 94.75 36 ILE B CA 1
ATOM 1561 C C . ILE B 1 36 ? -1.521 10.914 19.484 1 94.75 36 ILE B C 1
ATOM 1563 O O . ILE B 1 36 ? -0.949 9.953 18.969 1 94.75 36 ILE B O 1
ATOM 1567 N N . SER B 1 37 ? -1.065 11.617 20.5 1 94.94 37 SER B N 1
ATOM 1568 C CA . SER B 1 37 ? 0.242 11.297 21.062 1 94.94 37 SER B CA 1
ATOM 1569 C C . SER B 1 37 ? 0.281 9.867 21.594 1 94.94 37 SER B C 1
ATOM 1571 O O . SER B 1 37 ? 1.258 9.148 21.375 1 94.94 37 SER B O 1
ATOM 1573 N N . GLN B 1 38 ? -0.704 9.508 22.234 1 94.75 38 GLN B N 1
ATOM 1574 C CA . GLN B 1 38 ? -0.787 8.156 22.781 1 94.75 38 GLN B CA 1
ATOM 1575 C C . GLN B 1 38 ? -0.848 7.117 21.656 1 94.75 38 GLN B C 1
ATOM 1577 O O . GLN B 1 38 ? -0.189 6.078 21.734 1 94.75 38 GLN B O 1
ATOM 1582 N N . LEU B 1 39 ? -1.592 7.406 20.641 1 93.19 39 LEU B N 1
ATOM 1583 C CA . LEU B 1 39 ? -1.737 6.484 19.516 1 93.19 39 LEU B CA 1
ATOM 1584 C C . LEU B 1 39 ? -0.421 6.336 18.766 1 93.19 39 LEU B C 1
ATOM 1586 O O . LEU B 1 39 ? -0.12 5.262 18.234 1 93.19 39 LEU B O 1
ATOM 1590 N N . GLU B 1 40 ? 0.349 7.355 18.688 1 90.69 40 GLU B N 1
ATOM 1591 C CA . GLU B 1 40 ? 1.678 7.301 18.094 1 90.69 40 GLU B CA 1
ATOM 1592 C C . GLU B 1 40 ? 2.631 6.465 18.938 1 90.69 40 GLU B C 1
ATOM 1594 O O . GLU B 1 40 ? 3.359 5.617 18.406 1 90.69 40 GLU B O 1
ATOM 1599 N N . LYS B 1 41 ? 2.557 6.695 20.203 1 90.19 41 LYS B N 1
ATOM 1600 C CA . LYS B 1 41 ? 3.398 5.941 21.125 1 90.19 41 LYS B CA 1
ATOM 1601 C C . LYS B 1 41 ? 3.084 4.449 21.062 1 90.19 41 LYS B C 1
ATOM 1603 O O . LYS B 1 41 ? 3.988 3.615 21.125 1 90.19 41 LYS B O 1
ATOM 1608 N N . ASP B 1 42 ? 1.817 4.238 20.938 1 88.75 42 ASP B N 1
ATOM 1609 C CA . ASP B 1 42 ? 1.366 2.852 20.906 1 88.75 42 ASP B CA 1
ATOM 1610 C C . ASP B 1 42 ? 1.559 2.25 19.516 1 88.75 42 ASP B C 1
ATOM 1612 O O . ASP B 1 42 ? 1.187 1.1 19.281 1 88.75 42 ASP B O 1
ATOM 1616 N N . LYS B 1 43 ? 2.018 3.002 18.594 1 85.62 43 LYS B N 1
ATOM 1617 C CA . LYS B 1 43 ? 2.336 2.588 17.234 1 85.62 43 LYS B CA 1
ATOM 1618 C C . LYS B 1 43 ? 1.071 2.215 16.469 1 85.62 43 LYS B C 1
ATOM 1620 O O . LYS B 1 43 ? 1.109 1.365 15.57 1 85.62 43 LYS B O 1
ATOM 1625 N N . VAL B 1 44 ? -0.036 2.727 16.969 1 86.31 44 VAL B N 1
ATOM 1626 C CA . VAL B 1 44 ? -1.253 2.686 16.172 1 86.31 44 VAL B CA 1
ATOM 1627 C C . VAL B 1 44 ? -1.115 3.629 14.977 1 86.31 44 VAL B C 1
ATOM 1629 O O . VAL B 1 44 ? -1.434 3.258 13.844 1 86.31 44 VAL B O 1
ATOM 1632 N N . ILE B 1 45 ? -0.731 4.824 15.281 1 87.88 45 ILE B N 1
ATOM 1633 C CA . ILE B 1 45 ? -0.315 5.742 14.227 1 87.88 45 ILE B CA 1
ATOM 1634 C C . ILE B 1 45 ? 1.176 5.566 13.945 1 87.88 45 ILE B C 1
ATOM 1636 O O . ILE B 1 45 ? 2.014 5.871 14.797 1 87.88 45 ILE B O 1
ATOM 1640 N N . CYS B 1 46 ? 1.501 5.191 12.797 1 82.69 46 CYS B N 1
ATOM 1641 C CA . CYS B 1 46 ? 2.873 4.812 12.477 1 82.69 46 CYS B CA 1
ATOM 1642 C C . CYS B 1 46 ? 3.58 5.922 11.711 1 82.69 46 CYS B C 1
ATOM 1644 O O . CYS B 1 46 ? 4.809 5.934 11.617 1 82.69 46 CYS B O 1
ATOM 1646 N N . GLY B 1 47 ? 2.824 6.812 11.102 1 83.56 47 GLY B N 1
ATOM 1647 C CA . GLY B 1 47 ? 3.445 7.898 10.359 1 83.56 47 GLY B CA 1
ATOM 1648 C C . GLY B 1 47 ? 2.467 8.656 9.484 1 83.56 47 GLY B C 1
ATOM 1649 O O . GLY B 1 47 ? 1.32 8.242 9.32 1 83.56 47 GLY B O 1
ATOM 1650 N N . TYR B 1 48 ? 2.914 9.766 9.055 1 87.19 48 TYR B N 1
ATOM 1651 C CA . TYR B 1 48 ? 2.172 10.648 8.164 1 87.19 48 TYR B CA 1
ATOM 1652 C C . TYR B 1 48 ? 2.85 10.742 6.801 1 87.19 48 TYR B C 1
ATOM 1654 O O . TYR B 1 48 ? 3.906 11.359 6.664 1 87.19 48 TYR B O 1
ATOM 1662 N N . HIS B 1 49 ? 2.223 10.117 5.844 1 82.94 49 HIS B N 1
ATOM 1663 C CA . HIS B 1 49 ? 2.902 10.023 4.555 1 82.94 49 HIS B CA 1
ATOM 1664 C C . HIS B 1 49 ? 2.098 10.711 3.457 1 82.94 49 HIS B C 1
ATOM 1666 O O . HIS B 1 49 ? 0.873 10.812 3.551 1 82.94 49 HIS B O 1
ATOM 1672 N N . THR B 1 50 ? 2.854 11.242 2.578 1 87.31 50 THR B N 1
ATOM 1673 C CA . THR B 1 50 ? 2.246 11.773 1.362 1 87.31 50 THR B CA 1
ATOM 1674 C C . THR B 1 50 ? 2.16 10.695 0.287 1 87.31 50 THR B C 1
ATOM 1676 O O . THR B 1 50 ? 3.096 9.906 0.11 1 87.31 50 THR B O 1
ATOM 1679 N N . ILE B 1 51 ? 1.047 10.602 -0.256 1 81.19 51 ILE B N 1
ATOM 1680 C CA . ILE B 1 51 ? 0.872 9.672 -1.365 1 81.19 51 ILE B CA 1
ATOM 1681 C C . ILE B 1 51 ? 1.314 10.328 -2.668 1 81.19 51 ILE B C 1
ATOM 1683 O O . ILE B 1 51 ? 0.723 11.328 -3.1 1 81.19 51 ILE B O 1
ATOM 1687 N N . ILE B 1 52 ? 2.348 9.781 -3.221 1 82.62 52 ILE B N 1
ATOM 1688 C CA . ILE B 1 52 ? 2.934 10.344 -4.434 1 82.62 52 ILE B CA 1
ATOM 1689 C C . ILE B 1 52 ? 2.709 9.391 -5.605 1 82.62 52 ILE B C 1
ATOM 1691 O O . ILE B 1 52 ? 2.895 8.18 -5.469 1 82.62 52 ILE B O 1
ATOM 1695 N N . ASN B 1 53 ? 2.184 9.922 -6.688 1 80.38 53 ASN B N 1
ATOM 1696 C CA . ASN B 1 53 ? 2.139 9.195 -7.949 1 80.38 53 ASN B CA 1
ATOM 1697 C C . ASN B 1 53 ? 3.451 9.328 -8.719 1 80.38 53 ASN B C 1
ATOM 1699 O O . ASN B 1 53 ? 3.627 10.258 -9.5 1 80.38 53 ASN B O 1
ATOM 1703 N N . TRP B 1 54 ? 4.266 8.375 -8.539 1 77.69 54 TRP B N 1
ATOM 1704 C CA . TRP B 1 54 ? 5.621 8.453 -9.07 1 77.69 54 TRP B CA 1
ATOM 1705 C C . TRP B 1 54 ? 5.613 8.297 -10.594 1 77.69 54 TRP B C 1
ATOM 1707 O O . TRP B 1 54 ? 6.57 8.695 -11.266 1 77.69 54 TRP B O 1
ATOM 1717 N N . ASP B 1 55 ? 4.547 7.711 -11.102 1 75.12 55 ASP B N 1
ATOM 1718 C CA . ASP B 1 55 ? 4.434 7.559 -12.547 1 75.12 55 ASP B CA 1
ATOM 1719 C C . ASP B 1 55 ? 4.375 8.914 -13.242 1 75.12 55 ASP B C 1
ATOM 1721 O O . ASP B 1 55 ? 4.645 9.023 -14.438 1 75.12 55 ASP B O 1
ATOM 1725 N N . ARG B 1 56 ? 3.99 9.859 -12.469 1 78.94 56 ARG B N 1
ATOM 1726 C CA . ARG B 1 56 ? 3.844 11.195 -13.039 1 78.94 56 ARG B CA 1
ATOM 1727 C C . ARG B 1 56 ? 5.082 12.039 -12.766 1 78.94 56 ARG B C 1
ATOM 1729 O O . ARG B 1 56 ? 5.07 13.258 -12.992 1 78.94 56 ARG B O 1
ATOM 1736 N N . THR B 1 57 ? 6 11.445 -12.188 1 82.56 57 THR B N 1
ATOM 1737 C CA . THR B 1 57 ? 7.27 12.133 -11.953 1 82.56 57 THR B CA 1
ATOM 1738 C C . THR B 1 57 ? 8.312 11.703 -12.984 1 82.56 57 THR B C 1
ATOM 1740 O O . THR B 1 57 ? 8.039 10.859 -13.836 1 82.56 57 THR B O 1
ATOM 1743 N N . ASN B 1 58 ? 9.422 12.383 -13 1 76.5 58 ASN B N 1
ATOM 1744 C CA . ASN B 1 58 ? 10.508 12.039 -13.906 1 76.5 58 ASN B CA 1
ATOM 1745 C C . ASN B 1 58 ? 11.422 10.977 -13.312 1 76.5 58 ASN B C 1
ATOM 1747 O O . ASN B 1 58 ? 12.555 10.789 -13.773 1 76.5 58 ASN B O 1
ATOM 1751 N N . VAL B 1 59 ? 10.969 10.438 -12.305 1 74.38 59 VAL B N 1
ATOM 1752 C CA . VAL B 1 59 ? 11.781 9.406 -11.664 1 74.38 59 VAL B CA 1
ATOM 1753 C C . VAL B 1 59 ? 11.438 8.039 -12.25 1 74.38 59 VAL B C 1
ATOM 1755 O O . VAL B 1 59 ? 10.273 7.645 -12.281 1 74.38 59 VAL B O 1
ATOM 1758 N N . ASP B 1 60 ? 12.438 7.547 -12.805 1 75.31 60 ASP B N 1
ATOM 1759 C CA . ASP B 1 60 ? 12.25 6.18 -13.289 1 75.31 60 ASP B CA 1
ATOM 1760 C C . ASP B 1 60 ? 12.07 5.211 -12.117 1 75.31 60 ASP B C 1
ATOM 1762 O O . ASP B 1 60 ? 12.898 5.156 -11.211 1 75.31 60 ASP B O 1
ATOM 1766 N N . ASN B 1 61 ? 10.844 4.777 -12.094 1 84.06 61 ASN B N 1
ATOM 1767 C CA . ASN B 1 61 ? 10.641 3.766 -11.062 1 84.06 61 ASN B CA 1
ATOM 1768 C C . ASN B 1 61 ? 9.883 2.555 -11.602 1 84.06 61 ASN B C 1
ATOM 1770 O O . ASN B 1 61 ? 8.992 2.695 -12.438 1 84.06 61 ASN B O 1
ATOM 1774 N N . VAL B 1 62 ? 10.453 1.412 -11.344 1 92.19 62 VAL B N 1
ATOM 1775 C CA . VAL B 1 62 ? 9.766 0.162 -11.656 1 92.19 62 VAL B CA 1
ATOM 1776 C C . VAL B 1 62 ? 9.32 -0.519 -10.367 1 92.19 62 VAL B C 1
ATOM 1778 O O . VAL B 1 62 ? 9.914 -0.316 -9.305 1 92.19 62 VAL B O 1
ATOM 1781 N N . MET B 1 63 ? 8.227 -1.201 -10.461 1 95.25 63 MET B N 1
ATOM 1782 C CA . MET B 1 63 ? 7.672 -1.971 -9.352 1 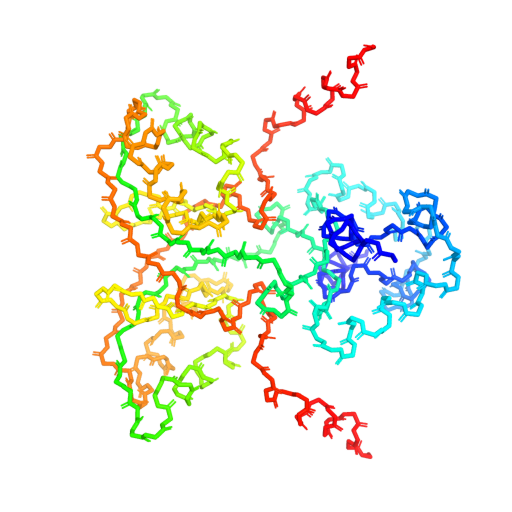95.25 63 MET B CA 1
ATOM 1783 C C . MET B 1 63 ? 7.457 -3.428 -9.75 1 95.25 63 MET B C 1
ATOM 1785 O O . MET B 1 63 ? 7.086 -3.715 -10.891 1 95.25 63 MET B O 1
ATOM 1789 N N . ALA B 1 64 ? 7.734 -4.289 -8.844 1 97.44 64 ALA B N 1
ATOM 1790 C CA . ALA B 1 64 ? 7.48 -5.711 -9.055 1 97.44 64 ALA B CA 1
ATOM 1791 C C . ALA B 1 64 ? 6.801 -6.332 -7.84 1 97.44 64 ALA B C 1
ATOM 1793 O O . ALA B 1 64 ? 7.078 -5.949 -6.703 1 97.44 64 ALA B O 1
ATOM 1794 N N . LEU B 1 65 ? 5.902 -7.23 -8.125 1 98 65 LEU B N 1
ATOM 1795 C CA . LEU B 1 65 ? 5.344 -8.102 -7.102 1 98 65 LEU B CA 1
ATOM 1796 C C . LEU B 1 65 ? 6.078 -9.438 -7.062 1 98 65 LEU B C 1
ATOM 1798 O O . LEU B 1 65 ? 6.199 -10.117 -8.086 1 98 65 LEU B O 1
ATOM 1802 N N . ILE B 1 66 ? 6.539 -9.797 -5.883 1 98.38 66 ILE B N 1
ATOM 1803 C CA . ILE B 1 66 ? 7.301 -11.031 -5.742 1 98.38 66 ILE B CA 1
ATOM 1804 C C . ILE B 1 66 ? 6.559 -11.984 -4.809 1 98.38 66 ILE B C 1
ATOM 1806 O O . ILE B 1 66 ? 6.273 -11.648 -3.66 1 98.38 66 ILE B O 1
ATOM 1810 N N . GLN B 1 67 ? 6.191 -13.141 -5.328 1 98.25 67 GLN B N 1
ATOM 1811 C CA . GLN B 1 67 ? 5.754 -14.25 -4.492 1 98.25 67 GLN B CA 1
ATOM 1812 C C . GLN B 1 67 ? 6.945 -15.023 -3.934 1 98.25 67 GLN B C 1
ATOM 1814 O O . GLN B 1 67 ? 7.887 -15.344 -4.664 1 98.25 67 GLN B O 1
ATOM 1819 N N . ILE B 1 68 ? 6.902 -15.32 -2.615 1 98.62 68 ILE B N 1
ATOM 1820 C CA . ILE B 1 68 ? 8.078 -15.891 -1.958 1 98.62 68 ILE B CA 1
ATOM 1821 C C . ILE B 1 68 ? 7.676 -17.125 -1.168 1 98.62 68 ILE B C 1
ATOM 1823 O O . ILE B 1 68 ? 6.77 -17.078 -0.336 1 98.62 68 ILE B O 1
ATOM 1827 N N . ASN B 1 69 ? 8.258 -18.203 -1.481 1 98.69 69 ASN B N 1
ATOM 1828 C CA . ASN B 1 69 ? 8.195 -19.391 -0.626 1 98.69 69 ASN B CA 1
ATOM 1829 C C . ASN B 1 69 ? 9.32 -19.391 0.407 1 98.69 69 ASN B C 1
ATOM 1831 O O . ASN B 1 69 ? 10.469 -19.094 0.079 1 98.69 69 ASN B O 1
ATOM 1835 N N . ALA B 1 70 ? 8.977 -19.656 1.639 1 98.06 70 ALA B N 1
ATOM 1836 C CA . ALA B 1 70 ? 9.953 -19.656 2.727 1 98.06 70 ALA B CA 1
ATOM 1837 C C . ALA B 1 70 ? 9.633 -20.75 3.748 1 98.06 70 ALA B C 1
ATOM 1839 O O . ALA B 1 70 ? 8.492 -21.203 3.844 1 98.06 70 ALA B O 1
ATOM 1840 N N . THR B 1 71 ? 10.586 -21.125 4.461 1 96.69 71 THR B N 1
ATOM 1841 C CA . THR B 1 71 ? 10.422 -22.094 5.539 1 96.69 71 THR B CA 1
ATOM 1842 C C . THR B 1 71 ? 10.398 -21.391 6.895 1 96.69 71 THR B C 1
ATOM 1844 O O . THR B 1 71 ? 11.195 -20.484 7.145 1 96.69 71 THR B O 1
ATOM 1847 N N . PRO B 1 72 ? 9.461 -21.797 7.723 1 95.38 72 PRO B N 1
ATOM 1848 C CA . PRO B 1 72 ? 9.453 -21.234 9.07 1 95.38 72 PRO B CA 1
ATOM 1849 C C . PRO B 1 72 ? 10.562 -21.797 9.953 1 95.38 72 PRO B C 1
ATOM 1851 O O . PRO B 1 72 ? 11.188 -22.812 9.594 1 95.38 72 PRO B O 1
ATOM 1854 N N . GLU B 1 73 ? 10.898 -21.062 10.977 1 93.88 73 GLU B N 1
ATOM 1855 C CA . GLU B 1 73 ? 11.828 -21.547 12 1 93.88 73 GLU B CA 1
ATOM 1856 C C . GLU B 1 73 ? 11.086 -22 13.242 1 93.88 73 GLU B C 1
ATOM 1858 O O . GLU B 1 73 ? 10.094 -21.391 13.648 1 93.88 73 GLU B O 1
ATOM 1863 N N . ARG B 1 74 ? 11.711 -22.984 13.789 1 90.75 74 ARG B N 1
ATOM 1864 C CA . ARG B 1 74 ? 11.148 -23.469 15.039 1 90.75 74 ARG B CA 1
ATOM 1865 C C . ARG B 1 74 ? 11.078 -22.359 16.078 1 90.75 74 ARG B C 1
ATOM 1867 O O . ARG B 1 74 ? 12.023 -21.578 16.234 1 90.75 74 ARG B O 1
ATOM 1874 N N . GLU B 1 75 ? 10.023 -22.156 16.797 1 90.44 75 GLU B N 1
ATOM 1875 C CA . GLU B 1 75 ? 9.805 -21.234 17.906 1 90.44 75 GLU B CA 1
ATOM 1876 C C . GLU B 1 75 ? 9.469 -19.828 17.391 1 90.44 75 GLU B C 1
ATOM 1878 O O . GLU B 1 75 ? 8.812 -19.047 18.094 1 90.44 75 GLU B O 1
ATOM 1883 N N . TYR B 1 76 ? 9.922 -19.547 16.141 1 91.25 76 TYR B N 1
ATOM 1884 C CA . TYR B 1 76 ? 9.766 -18.156 15.727 1 91.25 76 TYR B CA 1
ATOM 1885 C C . TYR B 1 76 ? 8.781 -18.047 14.57 1 91.25 76 TYR B C 1
ATOM 1887 O O . TYR B 1 76 ? 8.391 -16.938 14.18 1 91.25 76 TYR B O 1
ATOM 1895 N N . GLY B 1 77 ? 8.477 -19.203 14.008 1 95.38 77 GLY B N 1
ATOM 1896 C CA . GLY B 1 77 ? 7.637 -19.141 12.82 1 95.38 77 GLY B CA 1
ATOM 1897 C C . GLY B 1 77 ? 8.289 -18.422 11.656 1 95.38 77 GLY B C 1
ATOM 1898 O O . GLY B 1 77 ? 9.445 -18.703 11.32 1 95.38 77 GLY B O 1
ATOM 1899 N N . TYR B 1 78 ? 7.547 -17.469 11.055 1 96.19 78 TYR B N 1
ATOM 1900 C CA . TYR B 1 78 ? 8.039 -16.797 9.859 1 96.19 78 TYR B CA 1
ATOM 1901 C C . TYR B 1 78 ? 8.656 -15.445 10.195 1 96.19 78 TYR B C 1
ATOM 1903 O O . TYR B 1 78 ? 9.219 -14.773 9.328 1 96.19 78 TYR B O 1
ATOM 1911 N N . ASP B 1 79 ? 8.641 -15.047 11.453 1 94 79 ASP B N 1
ATOM 1912 C CA . ASP B 1 79 ? 8.93 -13.656 11.812 1 94 79 ASP B CA 1
ATOM 1913 C C . ASP B 1 79 ? 10.391 -13.305 11.539 1 94 79 ASP B C 1
ATOM 1915 O O . ASP B 1 79 ? 10.695 -12.203 11.086 1 94 79 ASP B O 1
ATOM 1919 N N . ARG B 1 80 ? 11.258 -14.203 11.82 1 94.5 80 ARG B N 1
ATOM 1920 C CA . ARG B 1 80 ? 12.68 -13.906 11.641 1 94.5 80 ARG B CA 1
ATOM 1921 C C . ARG B 1 80 ? 13.023 -13.742 10.164 1 94.5 80 ARG B C 1
ATOM 1923 O O . ARG B 1 80 ? 13.719 -12.797 9.789 1 94.5 80 ARG B O 1
ATOM 1930 N N . ILE B 1 81 ? 12.578 -14.688 9.391 1 96.5 81 ILE B N 1
ATOM 1931 C CA . ILE B 1 81 ? 12.859 -14.594 7.961 1 96.5 81 ILE B CA 1
ATOM 1932 C C . ILE B 1 81 ? 12.133 -13.391 7.371 1 96.5 81 ILE B C 1
ATOM 1934 O O . ILE B 1 81 ? 12.656 -12.703 6.488 1 96.5 81 ILE B O 1
ATOM 1938 N N . ALA B 1 82 ? 10.945 -13.094 7.812 1 97.06 82 ALA B N 1
ATOM 1939 C CA . ALA B 1 82 ? 10.211 -11.914 7.367 1 97.06 82 ALA B CA 1
ATOM 1940 C C . ALA B 1 82 ? 11.008 -10.641 7.641 1 97.06 82 ALA B C 1
ATOM 1942 O O . ALA B 1 82 ? 11.117 -9.773 6.77 1 97.06 82 ALA B O 1
ATOM 1943 N N . LYS B 1 83 ? 11.555 -10.562 8.781 1 95.62 83 LYS B N 1
ATOM 1944 C CA . LYS B 1 83 ? 12.32 -9.383 9.172 1 95.62 83 LYS B CA 1
ATOM 1945 C C . LYS B 1 83 ? 13.523 -9.18 8.25 1 95.62 83 LYS B C 1
ATOM 1947 O O . LYS B 1 83 ? 13.812 -8.055 7.844 1 95.62 83 LYS B O 1
ATOM 1952 N N . LYS B 1 84 ? 14.18 -10.219 7.93 1 96.69 84 LYS B N 1
ATOM 1953 C CA . LYS B 1 84 ? 15.312 -10.133 7.012 1 96.69 84 LYS B CA 1
ATOM 1954 C C . LYS B 1 84 ? 14.867 -9.602 5.648 1 96.69 84 LYS B C 1
ATOM 1956 O O . LYS B 1 84 ? 15.555 -8.773 5.047 1 96.69 84 LYS B O 1
ATOM 1961 N N . ILE B 1 85 ? 13.758 -10.07 5.188 1 98.06 85 ILE B N 1
ATOM 1962 C CA . ILE B 1 85 ? 13.297 -9.719 3.852 1 98.06 85 ILE B CA 1
ATOM 1963 C C . ILE B 1 85 ? 12.82 -8.266 3.84 1 98.06 85 ILE B C 1
ATOM 1965 O O . ILE B 1 85 ? 13.266 -7.465 3.012 1 98.06 85 ILE B O 1
ATOM 1969 N N . TYR B 1 86 ? 11.898 -7.926 4.73 1 96.56 86 TYR B N 1
ATOM 1970 C CA . TYR B 1 86 ? 11.289 -6.602 4.633 1 96.56 86 TYR B CA 1
ATOM 1971 C C . TYR B 1 86 ? 12.266 -5.52 5.07 1 96.56 86 TYR B C 1
ATOM 1973 O O . TYR B 1 86 ? 12.023 -4.328 4.852 1 96.56 86 TYR B O 1
ATOM 1981 N N . ALA B 1 87 ? 13.453 -5.852 5.656 1 95.56 87 ALA B N 1
ATOM 1982 C CA . ALA B 1 87 ? 14.484 -4.891 6.047 1 95.56 87 ALA B CA 1
ATOM 1983 C C . ALA B 1 87 ? 15.203 -4.332 4.82 1 95.56 87 ALA B C 1
ATOM 1985 O O . ALA B 1 87 ? 15.867 -3.297 4.902 1 95.56 87 ALA B O 1
ATOM 1986 N N . PHE B 1 88 ? 15.18 -5.09 3.756 1 96.62 88 PHE B N 1
ATOM 1987 C CA . PHE B 1 88 ? 15.766 -4.547 2.539 1 96.62 88 PHE B CA 1
ATOM 1988 C C . PHE B 1 88 ? 15.062 -3.26 2.123 1 96.62 88 PHE B C 1
ATOM 1990 O O . PHE B 1 88 ? 13.828 -3.201 2.092 1 96.62 88 PHE B O 1
ATOM 1997 N N . PRO B 1 89 ? 15.781 -2.219 1.723 1 93.31 89 PRO B N 1
ATOM 1998 C CA . PRO B 1 89 ? 15.164 -0.96 1.305 1 93.31 89 PRO B CA 1
ATOM 1999 C C . PRO B 1 89 ? 14.359 -1.1 0.014 1 93.31 89 PRO B C 1
ATOM 2001 O O . PRO B 1 89 ? 13.445 -0.308 -0.239 1 93.31 89 PRO B O 1
ATOM 2004 N N . GLU B 1 90 ? 14.656 -2.082 -0.79 1 95.12 90 GLU B N 1
ATOM 2005 C CA . GLU B 1 90 ? 13.945 -2.328 -2.037 1 95.12 90 GLU B CA 1
ATOM 2006 C C . GLU B 1 90 ? 12.508 -2.77 -1.771 1 95.12 90 GLU B C 1
ATOM 2008 O O . GLU B 1 90 ? 11.633 -2.59 -2.617 1 95.12 90 GLU B O 1
ATOM 2013 N N . VAL B 1 91 ? 12.297 -3.381 -0.586 1 97 91 VAL B N 1
ATOM 2014 C CA . VAL B 1 91 ? 10.977 -3.889 -0.249 1 97 91 VAL B CA 1
ATOM 2015 C C . VAL B 1 91 ? 10.094 -2.748 0.258 1 97 91 VAL B C 1
ATOM 2017 O O . VAL B 1 91 ? 10.438 -2.08 1.237 1 97 91 VAL B O 1
ATOM 2020 N N . ASP B 1 92 ? 9.031 -2.557 -0.426 1 92.88 92 ASP B N 1
ATOM 2021 C CA . ASP B 1 92 ? 8.117 -1.461 -0.114 1 92.88 92 ASP B CA 1
ATOM 2022 C C . ASP B 1 92 ? 6.961 -1.944 0.753 1 92.88 92 ASP B C 1
ATOM 2024 O O . ASP B 1 92 ? 6.527 -1.243 1.67 1 92.88 92 ASP B O 1
ATOM 2028 N N . THR B 1 93 ? 6.406 -3.043 0.416 1 93.94 93 THR B N 1
ATOM 2029 C CA . THR B 1 93 ? 5.258 -3.67 1.065 1 93.94 93 THR B CA 1
ATOM 2030 C C . THR B 1 93 ? 5.453 -5.18 1.167 1 93.94 93 THR B C 1
ATOM 2032 O O . THR B 1 93 ? 6.066 -5.793 0.291 1 93.94 93 THR B O 1
ATOM 2035 N N . MET B 1 94 ? 4.945 -5.727 2.258 1 97.19 94 MET B N 1
ATOM 2036 C CA . MET B 1 94 ? 5.102 -7.172 2.408 1 97.19 94 MET B CA 1
ATOM 2037 C C . MET B 1 94 ? 4.023 -7.746 3.322 1 97.19 94 MET B C 1
ATOM 2039 O O . MET B 1 94 ? 3.721 -7.168 4.371 1 97.19 94 MET B O 1
ATOM 2043 N N . TYR B 1 95 ? 3.502 -8.891 2.926 1 96.88 95 TYR B N 1
ATOM 2044 C CA . TYR B 1 95 ? 2.473 -9.617 3.66 1 96.88 95 TYR B CA 1
ATOM 2045 C C . TYR B 1 95 ? 2.855 -11.086 3.824 1 96.88 95 TYR B C 1
ATOM 2047 O O . TYR B 1 95 ? 3.496 -11.664 2.947 1 96.88 95 TYR B O 1
ATOM 2055 N N . LEU B 1 96 ? 2.438 -11.688 4.953 1 97.44 96 LEU B N 1
ATOM 2056 C CA . LEU B 1 96 ? 2.299 -13.133 5.078 1 97.44 96 LEU B CA 1
ATOM 2057 C C . LEU B 1 96 ? 0.912 -13.586 4.637 1 97.44 96 LEU B C 1
ATOM 2059 O O . LEU B 1 96 ? -0.095 -13.008 5.051 1 97.44 96 LEU B O 1
ATOM 2063 N N . LEU B 1 97 ? 0.84 -14.664 3.826 1 97.5 97 LEU B N 1
ATOM 2064 C CA . LEU B 1 97 ? -0.437 -15.062 3.244 1 97.5 97 LEU B CA 1
ATOM 2065 C C . LEU B 1 97 ? -0.791 -16.5 3.639 1 97.5 97 LEU B C 1
ATOM 2067 O O . LEU B 1 97 ? 0.079 -17.266 4.062 1 97.5 97 LEU B O 1
ATOM 2071 N N . SER B 1 98 ? -2.096 -16.875 3.527 1 94.38 98 SER B N 1
ATOM 2072 C CA . SER B 1 98 ? -2.602 -18.219 3.703 1 94.38 98 SER B CA 1
ATOM 2073 C C . SER B 1 98 ? -2.512 -19.016 2.404 1 94.38 98 SER B C 1
ATOM 2075 O O . SER B 1 98 ? -3.111 -20.094 2.283 1 94.38 98 SER B O 1
ATOM 2077 N N . GLY B 1 99 ? -1.682 -18.719 1.457 1 88.88 99 GLY B N 1
ATOM 2078 C CA . GLY B 1 99 ? -1.727 -19.297 0.122 1 88.88 99 GLY B CA 1
ATOM 2079 C C . GLY B 1 99 ? -0.552 -20.203 -0.175 1 88.88 99 GLY B C 1
ATOM 2080 O O . GLY B 1 99 ? 0.018 -20.812 0.737 1 88.88 99 GLY B O 1
ATOM 2081 N N . SER B 1 100 ? -0.35 -20.453 -1.5 1 91 100 SER B N 1
ATOM 2082 C CA . SER B 1 100 ? 0.68 -21.359 -2.004 1 91 100 SER B CA 1
ATOM 2083 C C . SER B 1 100 ? 2.072 -20.75 -1.839 1 91 100 SER B C 1
ATOM 2085 O O . SER B 1 100 ? 3.078 -21.453 -2 1 91 100 SER B O 1
ATOM 2087 N N . PHE B 1 101 ? 2.135 -19.562 -1.614 1 96.44 101 PHE B N 1
ATOM 2088 C CA . PHE B 1 101 ? 3.354 -18.875 -1.214 1 96.44 101 PHE B CA 1
ATOM 2089 C C . PHE B 1 101 ? 3.17 -18.188 0.133 1 96.44 101 PHE B C 1
ATOM 2091 O O . PHE B 1 101 ? 2.059 -17.781 0.482 1 96.44 101 PHE B O 1
ATOM 2098 N N . GLU B 1 102 ? 4.23 -18.125 0.812 1 98 102 GLU B N 1
ATOM 2099 C CA . GLU B 1 102 ? 4.133 -17.609 2.176 1 98 102 GLU B CA 1
ATOM 2100 C C . GLU B 1 102 ? 4.055 -16.078 2.189 1 98 102 GLU B C 1
ATOM 2102 O O . GLU B 1 102 ? 3.24 -15.508 2.912 1 98 102 GLU B O 1
ATOM 2107 N N . PHE B 1 103 ? 4.969 -15.484 1.397 1 98.38 103 PHE B N 1
ATOM 2108 C CA . PHE B 1 103 ? 5.004 -14.031 1.404 1 98.38 103 PHE B CA 1
ATOM 2109 C C . PHE B 1 103 ? 4.695 -13.477 0.018 1 98.38 103 PHE B C 1
ATOM 2111 O O . PHE B 1 103 ? 4.98 -14.125 -0.992 1 98.38 103 PHE B O 1
ATOM 2118 N N . VAL B 1 104 ? 4.164 -12.305 0.026 1 98.5 104 VAL B N 1
ATOM 2119 C CA . VAL B 1 104 ? 4.16 -11.445 -1.155 1 98.5 104 VAL B CA 1
ATOM 2120 C C . VAL B 1 104 ? 4.766 -10.086 -0.811 1 98.5 104 VAL B C 1
ATOM 2122 O O . VAL B 1 104 ? 4.52 -9.547 0.27 1 98.5 104 VAL B O 1
ATOM 2125 N N . ALA B 1 105 ? 5.59 -9.594 -1.721 1 98.44 105 ALA B N 1
ATOM 2126 C CA . ALA B 1 105 ? 6.238 -8.297 -1.508 1 98.44 105 ALA B CA 1
ATOM 2127 C C . ALA B 1 105 ? 6.145 -7.43 -2.756 1 98.44 105 ALA B C 1
ATOM 2129 O O . ALA B 1 105 ? 6.23 -7.93 -3.881 1 98.44 105 ALA B O 1
ATOM 2130 N N . ILE B 1 106 ? 5.918 -6.195 -2.555 1 97.31 106 ILE B N 1
ATOM 2131 C CA . ILE B 1 106 ? 6.152 -5.195 -3.594 1 97.31 106 ILE B CA 1
ATOM 2132 C C . ILE B 1 106 ? 7.574 -4.648 -3.475 1 97.31 106 ILE B C 1
ATOM 2134 O O . ILE B 1 106 ? 7.973 -4.164 -2.412 1 97.31 106 ILE B O 1
ATOM 2138 N N . VAL B 1 107 ? 8.273 -4.742 -4.531 1 97.12 107 VAL B N 1
ATOM 2139 C CA . VAL B 1 107 ? 9.648 -4.266 -4.605 1 97.12 107 VAL B CA 1
ATOM 2140 C C . VAL B 1 107 ? 9.742 -3.115 -5.605 1 97.12 107 VAL B C 1
ATOM 2142 O O . VAL B 1 107 ? 9.148 -3.17 -6.684 1 97.12 107 VAL B O 1
ATOM 2145 N N . LYS B 1 108 ? 10.508 -2.123 -5.238 1 92.31 108 LYS B N 1
ATOM 2146 C CA . LYS B 1 108 ? 10.719 -0.961 -6.098 1 92.31 108 LYS B CA 1
ATOM 2147 C C . LYS B 1 108 ? 12.188 -0.804 -6.461 1 92.31 108 LYS B C 1
ATOM 2149 O O . LYS B 1 108 ? 13.07 -1.14 -5.664 1 92.31 108 LYS B O 1
ATOM 2154 N N . GLY B 1 109 ? 12.422 -0.348 -7.641 1 90.12 109 GLY B N 1
ATOM 2155 C CA . GLY B 1 109 ? 13.742 -0.026 -8.156 1 90.12 109 GLY B CA 1
ATOM 2156 C C . GLY B 1 109 ? 13.719 1.03 -9.242 1 90.12 109 GLY B C 1
ATOM 2157 O O . GLY B 1 109 ? 12.641 1.451 -9.68 1 90.12 109 GLY B O 1
ATOM 2158 N N . HIS B 1 110 ? 14.891 1.391 -9.656 1 88.06 110 HIS B N 1
ATOM 2159 C CA . HIS B 1 110 ? 14.984 2.408 -10.695 1 88.06 110 HIS B CA 1
ATOM 2160 C C . HIS B 1 110 ? 14.781 1.8 -12.086 1 88.06 110 HIS B C 1
ATOM 2162 O O . HIS B 1 110 ? 14.273 2.463 -12.992 1 88.06 110 HIS B O 1
ATOM 2168 N N . THR B 1 111 ? 15.266 0.563 -12.211 1 90.75 111 THR B N 1
ATOM 2169 C CA . THR B 1 111 ? 15.109 -0.144 -13.477 1 90.75 111 THR B CA 1
ATOM 2170 C C . THR B 1 111 ? 14.656 -1.582 -13.242 1 90.75 111 THR B C 1
ATOM 2172 O O . THR B 1 111 ? 14.789 -2.105 -12.133 1 90.75 111 THR B O 1
ATOM 2175 N N . MET B 1 112 ? 14.148 -2.15 -14.312 1 91.69 112 MET B N 1
ATOM 2176 C CA . MET B 1 112 ? 13.773 -3.559 -14.258 1 91.69 112 MET B CA 1
ATOM 2177 C C . MET B 1 112 ? 14.977 -4.438 -13.93 1 91.69 112 MET B C 1
ATOM 2179 O O . MET B 1 112 ? 14.852 -5.41 -13.188 1 91.69 112 MET B O 1
ATOM 2183 N N . GLN B 1 113 ? 16.078 -4.047 -14.469 1 93.75 113 GLN B N 1
ATOM 2184 C CA . GLN B 1 113 ? 17.312 -4.789 -14.211 1 93.75 113 GLN B CA 1
ATOM 2185 C C . GLN B 1 113 ? 17.688 -4.73 -12.734 1 93.75 113 GLN B C 1
ATOM 2187 O O . GLN B 1 113 ? 18.125 -5.734 -12.164 1 93.75 113 GLN B O 1
ATOM 2192 N N . GLU B 1 114 ? 17.562 -3.631 -12.133 1 93.88 114 GLU B N 1
ATOM 2193 C CA . GLU B 1 114 ? 17.875 -3.475 -10.711 1 93.88 114 GLU B CA 1
ATOM 2194 C C . GLU B 1 114 ? 16.953 -4.344 -9.852 1 93.88 114 GLU B C 1
ATOM 2196 O O . GLU B 1 114 ? 17.422 -4.992 -8.906 1 93.88 114 GLU B O 1
ATOM 2201 N N . ALA B 1 115 ? 15.703 -4.348 -10.219 1 94.12 115 ALA B N 1
ATOM 2202 C CA . ALA B 1 115 ? 14.758 -5.184 -9.492 1 94.12 115 ALA B CA 1
ATOM 2203 C C . ALA B 1 115 ? 15.086 -6.664 -9.648 1 94.12 115 ALA B C 1
ATOM 2205 O O . ALA B 1 115 ? 15.07 -7.418 -8.68 1 94.12 115 ALA B O 1
ATOM 2206 N N . ALA B 1 116 ? 15.383 -7.039 -10.867 1 95.12 116 ALA B N 1
ATOM 2207 C CA . ALA B 1 116 ? 15.758 -8.422 -11.141 1 95.12 116 ALA B CA 1
ATOM 2208 C C . ALA B 1 116 ? 17.031 -8.805 -10.383 1 95.12 116 ALA B C 1
ATOM 2210 O O . ALA B 1 116 ? 17.125 -9.906 -9.836 1 95.12 116 ALA B O 1
ATOM 2211 N N . ARG B 1 117 ? 17.938 -7.898 -10.352 1 96.69 117 ARG B N 1
ATOM 2212 C CA . ARG B 1 117 ? 19.188 -8.148 -9.641 1 96.69 117 ARG B CA 1
ATOM 2213 C C . ARG B 1 117 ? 18.953 -8.297 -8.141 1 96.69 117 ARG B C 1
ATOM 2215 O O . ARG B 1 117 ? 19.578 -9.133 -7.492 1 96.69 117 ARG B O 1
ATOM 2222 N N . PHE B 1 118 ? 18.172 -7.52 -7.609 1 97.94 118 PHE B N 1
ATOM 2223 C CA . PHE B 1 118 ? 17.828 -7.648 -6.199 1 97.94 118 PHE B CA 1
ATOM 2224 C C . PHE B 1 118 ? 17.312 -9.047 -5.891 1 97.94 118 PHE B C 1
ATOM 2226 O O . PHE B 1 118 ? 17.766 -9.68 -4.93 1 97.94 118 PHE B O 1
ATOM 2233 N N . VAL B 1 119 ? 16.328 -9.539 -6.707 1 97.88 119 VAL B N 1
ATOM 2234 C CA . VAL B 1 119 ? 15.734 -10.852 -6.488 1 97.88 119 VAL B CA 1
ATOM 2235 C C . VAL B 1 119 ? 16.812 -11.93 -6.602 1 97.88 119 VAL B C 1
ATOM 2237 O O . VAL B 1 119 ? 16.938 -12.789 -5.723 1 97.88 119 VAL B O 1
ATOM 2240 N N . ALA B 1 120 ? 17.609 -11.82 -7.625 1 97.56 120 ALA B N 1
ATOM 2241 C CA . ALA B 1 120 ? 18.578 -12.867 -7.945 1 97.56 120 ALA B CA 1
ATOM 2242 C C . ALA B 1 120 ? 19.719 -12.875 -6.945 1 97.56 120 ALA B C 1
ATOM 2244 O O . ALA B 1 120 ? 20.203 -13.938 -6.547 1 97.56 120 ALA B O 1
ATOM 2245 N N . SER B 1 121 ? 20.141 -11.68 -6.453 1 98.06 121 SER B N 1
ATOM 2246 C CA . SER B 1 121 ? 21.391 -11.594 -5.707 1 98.06 121 SER B CA 1
ATOM 2247 C C . SER B 1 121 ? 21.125 -11.484 -4.207 1 98.06 121 SER B C 1
ATOM 2249 O O . SER B 1 121 ? 22 -11.805 -3.396 1 98.06 121 SER B O 1
ATOM 2251 N N . LYS B 1 122 ? 20 -11.031 -3.83 1 98.06 122 LYS B N 1
ATOM 2252 C CA . LYS B 1 122 ? 19.781 -10.773 -2.41 1 98.06 122 LYS B CA 1
ATOM 2253 C C . LYS B 1 122 ? 18.641 -11.633 -1.87 1 98.06 122 LYS B C 1
ATOM 2255 O O . LYS B 1 122 ? 18.828 -12.391 -0.912 1 98.06 122 LYS B O 1
ATOM 2260 N N . LEU B 1 123 ? 17.594 -11.656 -2.545 1 98.44 123 LEU B N 1
ATOM 2261 C CA . LEU B 1 123 ? 16.391 -12.297 -2.01 1 98.44 123 LEU B CA 1
ATOM 2262 C C . LEU B 1 123 ? 16.469 -13.812 -2.168 1 98.44 123 LEU B C 1
ATOM 2264 O O . LEU B 1 123 ? 16.344 -14.547 -1.187 1 98.44 123 LEU B O 1
ATOM 2268 N N . ALA B 1 124 ? 16.641 -14.273 -3.395 1 97.94 124 ALA B N 1
ATOM 2269 C CA . ALA B 1 124 ? 16.625 -15.695 -3.705 1 97.94 124 ALA B CA 1
ATOM 2270 C C . ALA B 1 124 ? 17.672 -16.453 -2.904 1 97.94 124 ALA B C 1
ATOM 2272 O O . ALA B 1 124 ? 17.422 -17.562 -2.428 1 97.94 124 ALA B O 1
ATOM 2273 N N . PRO B 1 125 ? 18.844 -15.852 -2.693 1 97.88 125 PRO B N 1
ATOM 2274 C CA . PRO B 1 125 ? 19.875 -16.594 -1.97 1 97.88 125 PRO B CA 1
ATOM 2275 C C . PRO B 1 125 ? 19.703 -16.516 -0.454 1 97.88 125 PRO B C 1
ATOM 2277 O O . PRO B 1 125 ? 20.438 -17.172 0.287 1 97.88 125 PRO B O 1
ATOM 2280 N N . LEU B 1 126 ? 18.797 -15.766 0.06 1 97.31 126 LEU B N 1
ATOM 2281 C CA . LEU B 1 126 ? 18.594 -15.641 1.497 1 97.31 126 LEU B CA 1
ATOM 2282 C C . LEU B 1 126 ? 18.219 -16.984 2.115 1 97.31 126 LEU B C 1
ATOM 2284 O O . LEU B 1 126 ? 17.344 -17.688 1.62 1 97.31 126 LEU B O 1
ATOM 2288 N N . GLU B 1 127 ? 18.906 -17.328 3.207 1 96.5 127 GLU B N 1
ATOM 2289 C CA . GLU B 1 127 ? 18.594 -18.562 3.906 1 96.5 127 GLU B CA 1
ATOM 2290 C C . GLU B 1 127 ? 17.141 -18.578 4.375 1 96.5 127 GLU B C 1
ATOM 2292 O O . GLU B 1 127 ? 16.688 -17.641 5.031 1 96.5 127 GLU B O 1
ATOM 2297 N N . GLY B 1 128 ? 16.422 -19.641 4.031 1 97 128 GLY B N 1
ATOM 2298 C CA . GLY B 1 128 ? 15.016 -19.75 4.402 1 97 128 GLY B CA 1
ATOM 2299 C C . GLY B 1 128 ? 14.07 -19.516 3.24 1 97 128 GLY B C 1
ATOM 2300 O O . GLY B 1 128 ? 12.906 -19.906 3.293 1 97 128 GLY B O 1
ATOM 2301 N N . VAL B 1 129 ? 14.617 -18.797 2.205 1 98.38 129 VAL B N 1
ATOM 2302 C CA . VAL B 1 129 ? 13.828 -18.625 0.987 1 98.38 129 VAL B CA 1
ATOM 2303 C C . VAL B 1 129 ? 14.016 -19.844 0.077 1 98.38 129 VAL B C 1
ATOM 2305 O O . VAL B 1 129 ? 15.148 -20.219 -0.248 1 98.38 129 VAL B O 1
ATOM 2308 N N . THR B 1 130 ? 12.906 -20.406 -0.338 1 98.31 130 THR B N 1
ATOM 2309 C CA . THR B 1 130 ? 13.016 -21.641 -1.104 1 98.31 130 THR B CA 1
ATOM 2310 C C . THR B 1 130 ? 12.516 -21.438 -2.533 1 98.31 130 THR B C 1
ATOM 2312 O O . THR B 1 130 ? 12.711 -22.297 -3.393 1 98.31 130 THR B O 1
ATOM 2315 N N . GLY B 1 131 ? 11.883 -20.297 -2.871 1 98.06 131 GLY B N 1
ATOM 2316 C CA . GLY B 1 131 ? 11.406 -20 -4.211 1 98.06 131 GLY B CA 1
ATOM 2317 C C . GLY B 1 131 ? 10.891 -18.578 -4.355 1 98.06 131 GLY B C 1
ATOM 2318 O O . GLY B 1 131 ? 10.383 -18 -3.396 1 98.06 131 GLY B O 1
ATOM 2319 N N . THR B 1 132 ? 11.062 -18.062 -5.512 1 97.94 132 THR B N 1
ATOM 2320 C CA . THR B 1 132 ? 10.516 -16.75 -5.832 1 97.94 132 THR B CA 1
ATOM 2321 C C . THR B 1 132 ? 9.898 -16.75 -7.227 1 97.94 132 THR B C 1
ATOM 2323 O O . THR B 1 132 ? 10.344 -17.484 -8.117 1 97.94 132 THR B O 1
ATOM 2326 N N . ALA B 1 133 ? 8.82 -16.078 -7.375 1 97.19 133 ALA B N 1
ATOM 2327 C CA . ALA B 1 133 ? 8.234 -15.75 -8.672 1 97.19 133 ALA B CA 1
ATOM 2328 C C . ALA B 1 133 ? 7.977 -14.25 -8.789 1 97.19 133 ALA B C 1
ATOM 2330 O O . ALA B 1 133 ? 7.348 -13.656 -7.91 1 97.19 133 ALA B O 1
ATOM 2331 N N . THR B 1 134 ? 8.461 -13.641 -9.875 1 96.88 134 THR B N 1
ATOM 2332 C CA . THR B 1 134 ? 8.414 -12.188 -10.023 1 96.88 134 THR B CA 1
ATOM 2333 C C . THR B 1 134 ? 7.469 -11.789 -11.156 1 96.88 134 THR B C 1
ATOM 2335 O O . THR B 1 134 ? 7.535 -12.344 -12.25 1 96.88 134 THR B O 1
ATOM 2338 N N . MET B 1 135 ? 6.57 -10.883 -10.836 1 97.56 135 MET B N 1
ATOM 2339 C CA . MET B 1 135 ? 5.738 -10.211 -11.828 1 97.56 135 MET B CA 1
ATOM 2340 C C . MET B 1 135 ? 5.961 -8.703 -11.797 1 97.56 135 MET B C 1
ATOM 2342 O O . MET B 1 135 ? 6.055 -8.109 -10.719 1 97.56 135 MET B O 1
ATOM 2346 N N . PHE B 1 136 ? 6.031 -8.141 -12.93 1 96.75 136 PHE B N 1
ATOM 2347 C CA . PHE B 1 136 ? 6.211 -6.695 -12.945 1 96.75 136 PHE B CA 1
ATOM 2348 C C . PHE B 1 136 ? 4.863 -5.984 -12.945 1 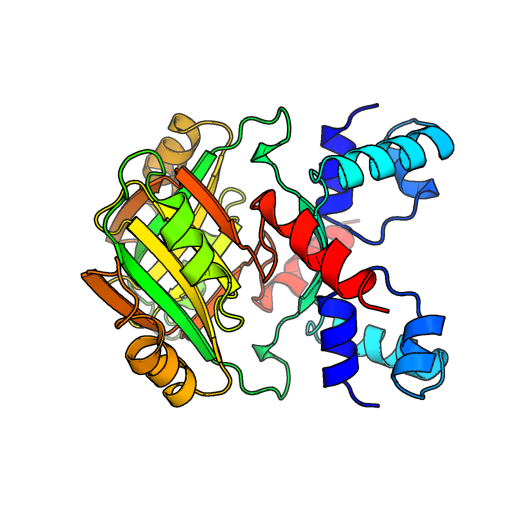96.75 136 PHE B C 1
ATOM 2350 O O . PHE B 1 136 ? 3.922 -6.43 -13.609 1 96.75 136 PHE B O 1
ATOM 2357 N N . VAL B 1 137 ? 4.828 -4.879 -12.219 1 96.19 137 VAL B N 1
ATOM 2358 C CA . VAL B 1 137 ? 3.637 -4.039 -12.195 1 96.19 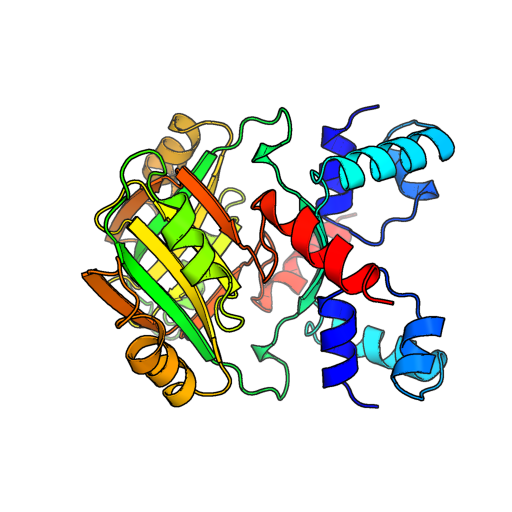137 VAL B CA 1
ATOM 2359 C C . VAL B 1 137 ? 3.6 -3.15 -13.43 1 96.19 137 VAL B C 1
ATOM 2361 O O . VAL B 1 137 ? 4.465 -2.289 -13.617 1 96.19 137 VAL B O 1
ATOM 2364 N N . LEU B 1 138 ? 2.662 -3.352 -14.211 1 94 138 LEU B N 1
ATOM 2365 C CA . LEU B 1 138 ? 2.508 -2.574 -15.438 1 94 138 LEU B CA 1
ATOM 2366 C C . LEU B 1 138 ? 1.761 -1.273 -15.164 1 94 138 LEU B C 1
ATOM 2368 O O . LEU B 1 138 ? 1.978 -0.273 -15.852 1 94 138 LEU B O 1
ATOM 2372 N N . LYS B 1 139 ? 0.866 -1.298 -14.188 1 91.81 139 LYS B N 1
ATOM 2373 C CA . LYS B 1 139 ? 0.09 -0.12 -13.805 1 91.81 139 LYS B CA 1
ATOM 2374 C C . LYS B 1 139 ? -0.428 -0.239 -12.375 1 91.81 139 LYS B C 1
ATOM 2376 O O . LYS B 1 139 ? -0.905 -1.301 -11.969 1 91.81 139 LYS B O 1
ATOM 2381 N N . GLN B 1 140 ? -0.311 0.766 -11.633 1 92.12 140 GLN B N 1
ATOM 2382 C CA . GLN B 1 140 ? -0.921 0.884 -10.312 1 92.12 140 GLN B CA 1
ATOM 2383 C C . GLN B 1 140 ? -2.219 1.687 -10.375 1 92.12 140 GLN B C 1
ATOM 2385 O O . GLN B 1 140 ? -2.207 2.867 -10.727 1 92.12 140 GLN B O 1
ATOM 2390 N N . TYR B 1 141 ? -3.352 1.089 -9.984 1 92.19 141 TYR B N 1
ATOM 2391 C CA . TYR B 1 141 ? -4.641 1.76 -10.109 1 92.19 141 TYR B CA 1
ATOM 2392 C C . TYR B 1 141 ? -5.055 2.4 -8.789 1 92.19 141 TYR B C 1
ATOM 2394 O O . TYR B 1 141 ? -5.73 3.432 -8.781 1 92.19 141 TYR B O 1
ATOM 2402 N N . LYS B 1 142 ? -4.789 1.732 -7.711 1 90.38 142 LYS B N 1
ATOM 2403 C CA . LYS B 1 142 ? -5.219 2.152 -6.379 1 90.38 142 LYS B CA 1
ATOM 2404 C C . LYS B 1 142 ? -4.207 1.727 -5.32 1 90.38 142 LYS B C 1
ATOM 2406 O O . LYS B 1 142 ? -3.637 0.636 -5.398 1 90.38 142 LYS B O 1
ATOM 2411 N N . ASN B 1 143 ? -4.004 2.547 -4.383 1 88.38 143 ASN B N 1
ATOM 2412 C CA . ASN B 1 143 ? -3.082 2.268 -3.285 1 88.38 143 ASN B CA 1
ATOM 2413 C C . ASN B 1 143 ? -3.576 2.867 -1.973 1 88.38 143 ASN B C 1
ATOM 2415 O O . ASN B 1 143 ? -3.822 4.074 -1.89 1 88.38 143 ASN B O 1
ATOM 2419 N N . ASN B 1 144 ? -3.75 2.006 -1.035 1 83.69 144 ASN B N 1
ATOM 2420 C CA . ASN B 1 144 ? -4.227 2.434 0.277 1 83.69 144 ASN B CA 1
ATOM 2421 C C . ASN B 1 144 ? -5.496 3.271 0.168 1 83.69 144 ASN B C 1
ATOM 2423 O O . ASN B 1 144 ? -5.59 4.344 0.77 1 83.69 144 ASN B O 1
ATOM 2427 N N . GLY B 1 145 ? -6.367 2.85 -0.714 1 84 145 GLY B N 1
ATOM 2428 C CA . GLY B 1 145 ? -7.676 3.473 -0.837 1 84 145 GLY B CA 1
ATOM 2429 C C . GLY B 1 145 ? -7.691 4.641 -1.804 1 84 145 GLY B C 1
ATOM 2430 O O . GLY B 1 145 ? -8.758 5.184 -2.113 1 84 145 GLY B O 1
ATOM 2431 N N . LEU B 1 146 ? -6.562 4.98 -2.301 1 79.94 146 LEU B N 1
ATOM 2432 C CA . LEU B 1 146 ? -6.484 6.125 -3.201 1 79.94 146 LEU B CA 1
ATOM 2433 C C . LEU B 1 146 ? -6.336 5.672 -4.648 1 79.94 146 LEU B C 1
ATOM 2435 O 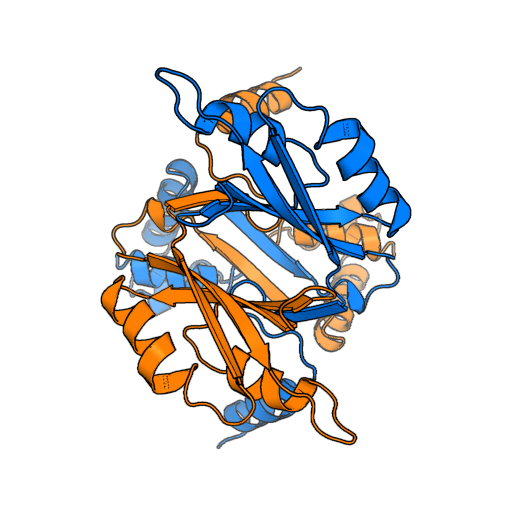O . LEU B 1 146 ? -5.43 4.898 -4.973 1 79.94 146 LEU B O 1
ATOM 2439 N N . SER B 1 147 ? -7.176 6.156 -5.488 1 83.94 147 SER B N 1
ATOM 2440 C CA . SER B 1 147 ? -7.129 5.809 -6.902 1 83.94 147 SER B CA 1
ATOM 2441 C C . SER B 1 147 ? -6.172 6.723 -7.664 1 83.94 147 SER B C 1
ATOM 2443 O O . SER B 1 147 ? -6.113 7.926 -7.398 1 83.94 147 SER B O 1
ATOM 2445 N N . PHE B 1 148 ? -5.414 6.254 -8.531 1 77.44 148 PHE B N 1
ATOM 2446 C CA . PHE B 1 148 ? -4.449 7.016 -9.32 1 77.44 148 PHE B CA 1
ATOM 2447 C C . PHE B 1 148 ? -4.984 7.277 -10.719 1 77.44 148 PHE B C 1
ATOM 2449 O O . PHE B 1 148 ? -4.359 7.992 -11.508 1 77.44 148 PHE B O 1
ATOM 2456 N N . ASP B 1 149 ? -6.094 6.762 -11.062 1 68.56 149 ASP B N 1
ATOM 2457 C CA . ASP B 1 149 ? -6.602 6.984 -12.414 1 68.56 149 ASP B CA 1
ATOM 2458 C C . ASP B 1 149 ? -7.207 8.383 -12.555 1 68.56 149 ASP B C 1
ATOM 2460 O O . ASP B 1 149 ? -7.742 8.93 -11.586 1 68.56 149 ASP B O 1
ATOM 2464 N N . ASP B 1 150 ? -6.793 9.148 -13.531 1 57.62 150 ASP B N 1
ATOM 2465 C CA . ASP B 1 150 ? -7.152 10.5 -13.938 1 57.62 150 ASP B CA 1
ATOM 2466 C C . ASP B 1 150 ? -8.664 10.711 -13.867 1 57.62 150 ASP B C 1
ATOM 2468 O O . ASP B 1 150 ? -9.133 11.836 -13.688 1 57.62 150 ASP B O 1
ATOM 2472 N N . ASP B 1 151 ? -9.406 9.688 -14.078 1 51.84 151 ASP B N 1
ATOM 2473 C CA . ASP B 1 151 ? -10.781 10.062 -14.414 1 51.84 151 ASP B CA 1
ATOM 2474 C C . ASP B 1 151 ? -11.539 10.531 -13.18 1 51.84 151 ASP B C 1
ATOM 2476 O O . ASP B 1 151 ? -12.711 10.906 -13.266 1 51.84 151 ASP B O 1
ATOM 2480 N N . ASP B 1 152 ? -11.062 10.344 -12.07 1 44.28 152 ASP B N 1
ATOM 2481 C CA . ASP B 1 152 ? -11.93 10.656 -10.938 1 44.28 152 ASP B CA 1
ATOM 2482 C C . ASP B 1 152 ? -11.977 12.164 -10.68 1 44.28 152 ASP B C 1
ATOM 2484 O O . ASP B 1 152 ? -12.586 12.617 -9.711 1 44.28 152 ASP B O 1
ATOM 2488 N N . LYS B 1 153 ? -11.164 13.055 -11.102 1 39.94 153 LYS B N 1
ATOM 2489 C CA . LYS B 1 153 ? -11.586 14.453 -10.992 1 39.94 153 LYS B CA 1
ATOM 2490 C C . LYS B 1 153 ? -13.07 14.609 -11.305 1 39.94 153 LYS B C 1
ATOM 2492 O O . LYS B 1 153 ? -13.742 15.469 -10.727 1 39.94 153 LYS B O 1
ATOM 2497 N N . GLU B 1 154 ? -13.438 13.969 -12.398 1 40.44 154 GLU B N 1
ATOM 2498 C CA . GLU B 1 154 ? -14.773 14.414 -12.773 1 40.44 154 GLU B CA 1
ATOM 2499 C C . GLU B 1 154 ? -15.805 14.008 -11.711 1 40.44 154 GLU B C 1
ATOM 2501 O O . GLU B 1 154 ? -16.781 14.719 -11.492 1 40.44 154 GLU B O 1
ATOM 2506 N N . ALA B 1 155 ? -15.531 13.008 -11.102 1 36.31 155 ALA B N 1
ATOM 2507 C CA . ALA B 1 155 ? -16.625 12.656 -10.195 1 36.31 155 ALA B CA 1
ATOM 2508 C C . ALA B 1 155 ? -16.5 13.406 -8.875 1 36.31 155 ALA B C 1
ATOM 2510 O O . ALA B 1 155 ? -17.5 13.867 -8.32 1 36.31 155 ALA B O 1
ATOM 2511 N N . ALA B 1 156 ? -15.367 13.531 -8.18 1 37.16 156 ALA B N 1
ATOM 2512 C CA . ALA B 1 156 ? -15.312 14.312 -6.949 1 37.16 156 ALA B CA 1
ATOM 2513 C C . ALA B 1 156 ? -15.68 15.773 -7.211 1 37.16 156 ALA B C 1
ATOM 2515 O O . ALA B 1 156 ? -16.328 16.406 -6.383 1 37.16 156 ALA B O 1
ATOM 2516 N N . GLU B 1 157 ? -15.211 16.359 -8.195 1 36.25 157 GLU B N 1
ATOM 2517 C CA . GLU B 1 157 ? -15.734 17.672 -8.547 1 36.25 157 GLU B CA 1
ATOM 2518 C C . GLU B 1 157 ? -17.25 17.641 -8.688 1 36.25 157 GLU B C 1
ATOM 2520 O O . GLU B 1 157 ? -17.938 18.625 -8.414 1 36.25 157 GLU B O 1
ATOM 2525 N N . ARG B 1 158 ? -17.797 16.516 -9.148 1 36.12 158 ARG B N 1
ATOM 2526 C CA . ARG B 1 158 ? -19.266 16.469 -9.258 1 36.12 158 ARG B CA 1
ATOM 2527 C C . ARG B 1 158 ? -19.906 16.328 -7.879 1 36.12 158 ARG B C 1
ATOM 2529 O O . ARG B 1 158 ? -21.031 16.766 -7.672 1 36.12 158 ARG B O 1
ATOM 2536 N N . LEU B 1 159 ? -19.266 15.523 -6.992 1 35.06 159 LEU B N 1
ATOM 2537 C CA . LEU B 1 159 ? -19.906 15.398 -5.695 1 35.06 159 LEU B CA 1
ATOM 2538 C C . LEU B 1 159 ? -19.781 16.688 -4.891 1 35.06 159 LEU B C 1
ATOM 2540 O O . LEU B 1 159 ? -20.609 16.969 -4.023 1 35.06 159 LEU B O 1
ATOM 2544 N N . LEU B 1 160 ? -18.625 17.266 -4.926 1 32.94 160 LEU B N 1
ATOM 2545 C CA . LEU B 1 160 ? -18.547 18.547 -4.219 1 32.94 160 LEU B CA 1
ATOM 2546 C C . LEU B 1 160 ? -19.484 19.578 -4.828 1 32.94 160 LEU B C 1
ATOM 2548 O O . LEU B 1 160 ? -19.797 20.594 -4.203 1 32.94 160 LEU B O 1
ATOM 2552 N N . VAL B 1 161 ? -19.656 19.438 -6.145 1 31.17 161 VAL B N 1
ATOM 2553 C CA . VAL B 1 161 ? -20.531 20.438 -6.77 1 31.17 161 VAL B CA 1
ATOM 2554 C C . VAL B 1 161 ? -21.984 20 -6.625 1 31.17 161 VAL B C 1
ATOM 2556 O O . VAL B 1 161 ? -22.875 20.609 -7.23 1 31.17 161 VAL B O 1
ATOM 2559 N N . THR B 1 162 ? -22.219 18.734 -6.121 1 28.62 162 THR B N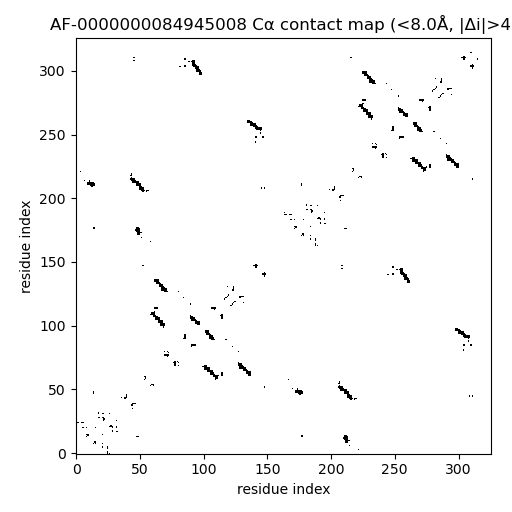 1
ATOM 2560 C CA . THR B 1 162 ? -23.672 18.703 -6.031 1 28.62 162 THR B CA 1
ATOM 2561 C C . THR B 1 162 ? -24.172 19.656 -4.941 1 28.62 162 THR B C 1
ATOM 2563 O O . THR B 1 162 ? -23.797 19.516 -3.773 1 28.62 162 THR B O 1
ATOM 2566 N N . PRO B 1 163 ? -24.828 20.609 -5.348 1 31.2 163 PRO B N 1
ATOM 2567 C CA . PRO B 1 163 ? -25.547 21.531 -4.457 1 31.2 163 PRO B CA 1
ATOM 2568 C C . PRO B 1 163 ? -26.391 20.797 -3.416 1 31.2 163 PRO B C 1
ATOM 2570 O O . PRO B 1 163 ? -26.781 19.656 -3.633 1 31.2 163 PRO B O 1
#